Protein AF-A0A6M1LV37-F1 (afdb_monomer)

Solvent-accessible surface area (backbone atoms only — not comparable to full-atom values): 15936 Å² total; per-residue (Å²): 129,89,82,79,62,97,87,70,85,86,78,84,56,100,85,67,80,82,86,62,89,87,55,82,78,80,78,81,73,75,96,61,65,98,80,70,72,80,89,68,72,96,65,82,88,66,81,79,84,81,83,83,78,90,77,82,93,70,93,75,89,77,89,87,79,90,84,87,83,90,76,95,69,84,79,84,58,97,81,42,68,75,65,64,74,70,58,55,76,73,58,58,55,60,56,64,69,61,71,79,77,67,77,84,79,87,68,72,90,77,72,72,67,77,71,91,74,73,85,78,86,64,92,56,50,65,46,81,44,57,46,98,78,38,83,84,40,68,70,56,46,56,50,50,43,50,53,47,46,69,64,36,56,94,49,32,92,50,37,68,36,35,40,37,38,39,38,64,65,53,82,84,58,98,61,80,55,36,22,33,19,38,35,38,38,34,36,68,99,52,75,69,48,71,26,65,26,72,26,73,38,67,68,56,4,43,52,51,9,40,54,49,36,46,53,54,50,51,56,57,54,48,55,53,52,56,63,66,66,62,66,66,94,78,82,82,80,137

Radius of gyration: 33.24 Å; Cα contacts (8 Å, |Δi|>4): 201; chains: 1; bounding box: 64×69×89 Å

Mean predicted aligned error: 21.58 Å

Structure (mmCIF, N/CA/C/O backbone):
data_AF-A0A6M1LV37-F1
#
_entry.id   AF-A0A6M1LV37-F1
#
loop_
_atom_site.group_PDB
_atom_site.id
_atom_site.type_symbol
_atom_site.label_atom_id
_atom_site.label_alt_id
_atom_site.label_comp_id
_atom_site.label_asym_id
_atom_site.label_entity_id
_atom_site.label_seq_id
_atom_site.pdbx_PDB_ins_code
_atom_site.Cartn_x
_atom_site.Cartn_y
_atom_site.Cartn_z
_atom_site.occupancy
_atom_site.B_iso_or_equiv
_atom_site.auth_seq_id
_atom_site.auth_comp_id
_atom_site.auth_asym_id
_atom_site.auth_atom_id
_atom_site.pdbx_PDB_model_num
ATOM 1 N N . MET A 1 1 ? 15.494 -10.183 40.585 1.00 49.28 1 MET A N 1
ATOM 2 C CA . MET A 1 1 ? 15.561 -11.419 39.776 1.00 49.28 1 MET A CA 1
ATOM 3 C C . MET A 1 1 ? 14.400 -12.290 40.231 1.00 49.28 1 MET A C 1
ATOM 5 O O . MET A 1 1 ? 14.314 -12.482 41.435 1.00 49.28 1 MET A O 1
ATOM 9 N N . PRO A 1 2 ? 13.464 -12.715 39.367 1.00 55.75 2 PRO A N 1
ATOM 10 C CA . PRO A 1 2 ? 12.379 -13.591 39.809 1.00 55.75 2 PRO A CA 1
ATOM 11 C C . PRO A 1 2 ? 12.948 -14.951 40.240 1.00 55.75 2 PRO A C 1
ATOM 13 O O . PRO A 1 2 ? 13.780 -15.522 39.533 1.00 55.75 2 PRO A O 1
ATOM 16 N N . GLU A 1 3 ? 12.527 -15.444 41.404 1.00 58.44 3 GLU A N 1
ATOM 17 C CA . GLU A 1 3 ? 12.926 -16.755 41.923 1.00 58.44 3 GLU A CA 1
ATOM 18 C C . GLU A 1 3 ? 12.293 -17.866 41.070 1.00 58.44 3 GLU A C 1
ATOM 20 O O . GLU A 1 3 ? 11.092 -17.849 40.789 1.00 58.44 3 GLU A O 1
ATOM 25 N N . LYS A 1 4 ? 13.111 -18.815 40.595 1.00 61.72 4 LYS A N 1
ATOM 26 C CA . LYS A 1 4 ? 12.638 -19.945 39.782 1.00 61.72 4 LYS A CA 1
ATOM 27 C C . LYS A 1 4 ? 11.872 -20.927 40.674 1.00 61.72 4 LYS A C 1
ATOM 29 O O . LYS A 1 4 ? 12.303 -21.233 41.781 1.00 61.72 4 LYS A O 1
ATOM 34 N N . HIS A 1 5 ? 10.759 -21.450 40.166 1.00 68.00 5 HIS A N 1
ATOM 35 C CA . HIS A 1 5 ? 9.947 -22.436 40.876 1.00 68.00 5 HIS A CA 1
ATOM 36 C C . HIS A 1 5 ? 10.740 -23.749 41.067 1.00 68.00 5 HIS A C 1
ATOM 38 O O . HIS A 1 5 ? 11.397 -24.199 40.122 1.00 68.00 5 HIS A O 1
ATOM 44 N N . PRO A 1 6 ? 10.654 -24.424 42.229 1.00 67.00 6 PRO A N 1
ATOM 45 C CA . PRO A 1 6 ? 11.430 -25.641 42.518 1.00 67.00 6 PRO A CA 1
ATOM 46 C C . PRO A 1 6 ? 11.092 -26.833 41.610 1.00 67.00 6 PRO A C 1
ATOM 48 O O . PRO A 1 6 ? 11.798 -27.833 41.613 1.00 67.00 6 PRO A O 1
ATOM 51 N N . ASN A 1 7 ? 10.027 -26.723 40.815 1.00 60.81 7 ASN A N 1
ATOM 52 C CA . ASN A 1 7 ? 9.544 -27.779 39.926 1.00 60.81 7 ASN A CA 1
ATOM 53 C C . ASN A 1 7 ? 9.873 -27.537 38.440 1.00 60.81 7 ASN A C 1
ATOM 55 O O . ASN A 1 7 ? 9.257 -28.127 37.558 1.00 60.81 7 ASN A O 1
ATOM 59 N N . THR A 1 8 ? 10.802 -26.624 38.145 1.00 58.56 8 THR A N 1
ATOM 60 C CA . THR A 1 8 ? 11.244 -26.342 36.772 1.00 58.56 8 THR A CA 1
ATOM 61 C C . THR A 1 8 ? 12.676 -26.816 36.563 1.00 58.56 8 THR A C 1
ATOM 63 O O . THR A 1 8 ? 13.621 -26.131 36.944 1.00 58.56 8 THR A O 1
ATOM 66 N N . ILE A 1 9 ? 12.831 -27.976 35.920 1.00 58.91 9 ILE A N 1
ATOM 67 C CA . ILE A 1 9 ? 14.121 -28.505 35.458 1.00 58.91 9 ILE A CA 1
ATOM 68 C C . ILE A 1 9 ? 14.185 -28.290 33.943 1.00 58.91 9 ILE A C 1
ATOM 70 O O . ILE A 1 9 ? 13.396 -28.864 33.194 1.00 58.91 9 ILE A O 1
ATOM 74 N N . ARG A 1 10 ? 15.093 -27.422 33.480 1.00 55.66 10 ARG A N 1
ATOM 75 C CA . ARG A 1 10 ? 15.266 -27.102 32.054 1.00 55.66 10 ARG A CA 1
ATOM 76 C C . ARG A 1 10 ? 16.563 -27.714 31.542 1.00 55.66 10 ARG A C 1
ATOM 78 O O . ARG A 1 10 ? 17.631 -27.139 31.715 1.00 55.66 10 ARG A O 1
ATOM 85 N N . TRP A 1 11 ? 16.449 -28.853 30.873 1.00 57.22 11 TRP A N 1
ATOM 86 C CA . TRP A 1 11 ? 17.553 -29.463 30.138 1.00 57.22 11 TRP A CA 1
ATOM 87 C C . TRP A 1 11 ? 17.626 -28.902 28.710 1.00 57.22 11 TRP A C 1
ATOM 89 O O . TRP A 1 11 ? 16.600 -28.767 28.051 1.00 57.22 11 TRP A O 1
ATOM 99 N N . GLY A 1 12 ? 18.836 -28.542 28.267 1.00 59.66 12 GLY A N 1
ATOM 100 C CA . GLY A 1 12 ? 19.235 -28.351 26.863 1.00 59.66 12 GLY A CA 1
ATOM 101 C C . GLY A 1 12 ? 18.239 -27.668 25.913 1.00 59.66 12 GLY A C 1
ATOM 102 O O . GLY A 1 12 ? 17.487 -28.328 25.206 1.00 59.66 12 GLY A O 1
ATOM 103 N N . GLY A 1 13 ? 18.320 -26.341 25.798 1.00 54.50 13 GLY A N 1
ATOM 104 C CA . GLY A 1 13 ? 17.718 -25.565 24.706 1.00 54.50 13 GLY A CA 1
ATOM 105 C C . GLY A 1 13 ? 18.471 -24.242 24.501 1.00 54.50 13 GLY A C 1
ATOM 106 O O . GLY A 1 13 ? 19.263 -23.878 25.374 1.00 54.50 13 GLY A O 1
ATOM 107 N N . PRO A 1 14 ? 18.258 -23.510 23.388 1.00 43.16 14 PRO A N 1
ATOM 108 C CA . PRO A 1 14 ? 19.075 -22.348 23.022 1.00 43.16 14 PRO A CA 1
ATOM 109 C C . PRO A 1 14 ? 19.110 -21.309 24.156 1.00 43.16 14 PRO A C 1
ATOM 111 O O . PRO A 1 14 ? 18.074 -20.748 24.517 1.00 43.16 14 PRO A O 1
ATOM 114 N N . GLY A 1 15 ? 20.291 -21.113 24.756 1.00 56.12 15 GLY A N 1
ATOM 115 C CA . GLY A 1 15 ? 20.530 -20.240 25.917 1.00 56.12 15 GLY A CA 1
ATOM 116 C C . GLY A 1 15 ? 20.839 -20.950 27.247 1.00 56.12 15 GLY A C 1
ATOM 117 O O . GLY A 1 15 ? 21.145 -20.275 28.224 1.00 56.12 15 GLY A O 1
ATOM 118 N N . ALA A 1 16 ? 20.789 -22.284 27.313 1.00 53.56 16 ALA A N 1
ATOM 119 C CA . ALA A 1 16 ? 21.162 -23.057 28.502 1.00 53.56 16 ALA A CA 1
ATOM 120 C C . ALA A 1 16 ? 22.676 -23.334 28.540 1.00 53.56 16 ALA A C 1
ATOM 122 O O . ALA A 1 16 ? 23.125 -24.469 28.388 1.00 53.56 16 ALA A O 1
ATOM 123 N N . SER A 1 17 ? 23.475 -22.287 28.711 1.00 52.56 17 SER A N 1
ATOM 124 C CA . SER A 1 17 ? 24.903 -22.438 28.971 1.00 52.56 17 SER A CA 1
ATOM 125 C C . SER A 1 17 ? 25.091 -22.724 30.465 1.00 52.56 17 SER A C 1
ATOM 127 O O . SER A 1 17 ? 24.839 -21.849 31.283 1.00 52.56 17 SER A O 1
ATOM 129 N N . HIS A 1 18 ? 25.555 -23.928 30.807 1.00 49.53 18 HIS A N 1
ATOM 130 C CA . HIS A 1 18 ? 26.331 -24.230 32.026 1.00 49.53 18 HIS A CA 1
ATOM 131 C C . HIS A 1 18 ? 25.708 -24.761 33.324 1.00 49.53 18 HIS A C 1
ATOM 133 O O . HIS A 1 18 ? 26.479 -24.885 34.269 1.00 49.53 18 HIS A O 1
ATOM 139 N N . GLU A 1 19 ? 24.445 -25.180 33.431 1.00 54.34 19 GLU A N 1
ATOM 140 C CA . GLU A 1 19 ? 23.997 -25.654 34.765 1.00 54.34 19 GLU A CA 1
ATOM 141 C C . GLU A 1 19 ? 24.025 -27.177 34.988 1.00 54.34 19 GLU A C 1
ATOM 143 O O . GLU A 1 19 ? 24.379 -27.587 36.088 1.00 54.34 19 GLU A O 1
ATOM 148 N N . ASP A 1 20 ? 23.802 -28.041 33.985 1.00 57.09 20 ASP A N 1
ATOM 149 C CA . ASP A 1 20 ? 23.652 -29.488 34.277 1.00 57.09 20 ASP A CA 1
ATOM 150 C C . ASP A 1 20 ? 24.180 -30.469 33.206 1.00 57.09 20 ASP A C 1
ATOM 152 O O . ASP A 1 20 ? 23.783 -31.631 33.178 1.00 57.09 20 ASP A O 1
ATOM 156 N N . ALA A 1 21 ? 25.125 -30.062 32.348 1.00 53.34 21 ALA A N 1
ATOM 157 C CA . ALA A 1 21 ? 25.733 -30.964 31.350 1.00 53.34 21 ALA A CA 1
ATOM 158 C C . ALA A 1 21 ? 26.639 -32.067 31.950 1.00 53.34 21 ALA A C 1
ATOM 160 O O . ALA A 1 21 ? 27.016 -33.003 31.251 1.00 53.34 21 ALA A O 1
ATOM 161 N N . THR A 1 22 ? 27.018 -31.951 33.226 1.00 55.34 22 THR A N 1
ATOM 162 C CA . THR A 1 22 ? 27.902 -32.893 33.939 1.00 55.34 22 THR A CA 1
ATOM 163 C C . THR A 1 22 ? 27.160 -33.985 34.707 1.00 55.34 22 THR A C 1
ATOM 165 O O . THR A 1 22 ? 27.805 -34.901 35.215 1.00 55.34 22 THR A O 1
ATOM 168 N N . LYS A 1 23 ? 25.825 -33.924 34.800 1.00 62.53 23 LYS A N 1
ATOM 169 C CA . LYS A 1 23 ? 25.030 -34.997 35.412 1.00 62.53 23 LYS A CA 1
ATOM 170 C C . LYS A 1 23 ? 24.585 -35.993 34.334 1.00 62.53 23 LYS A C 1
ATOM 172 O O . LYS A 1 23 ? 24.164 -35.556 33.262 1.00 62.53 23 LYS A O 1
ATOM 177 N N . PRO A 1 24 ? 24.654 -37.313 34.587 1.00 65.12 24 PRO A N 1
ATOM 178 C CA . PRO A 1 24 ? 24.110 -38.298 33.661 1.00 65.12 24 PRO A CA 1
ATOM 179 C C . PRO A 1 24 ? 22.598 -38.093 33.513 1.00 65.12 24 PRO A C 1
ATOM 181 O O . PRO A 1 24 ? 21.899 -37.817 34.491 1.00 65.12 24 PRO A O 1
ATOM 184 N N . MET A 1 25 ? 22.112 -38.191 32.275 1.00 62.75 25 MET A N 1
ATOM 185 C CA . MET A 1 25 ? 20.696 -38.030 31.951 1.00 62.75 25 MET A CA 1
ATOM 186 C C . MET A 1 25 ? 19.892 -39.112 32.691 1.00 62.75 25 MET A C 1
ATOM 188 O O . MET A 1 25 ? 20.304 -40.273 32.663 1.00 62.75 25 MET A O 1
ATOM 192 N N . PRO A 1 26 ? 18.791 -38.767 33.382 1.00 68.44 26 PRO A N 1
ATOM 193 C CA . PRO A 1 26 ? 17.980 -39.768 34.062 1.00 68.44 26 PRO A CA 1
ATOM 194 C C . PRO A 1 26 ? 17.420 -40.751 33.035 1.00 68.44 26 PRO A C 1
ATOM 196 O O . PRO A 1 26 ? 17.001 -40.341 31.948 1.00 68.44 26 PRO A O 1
ATOM 199 N N . GLU A 1 27 ? 17.428 -42.042 33.367 1.00 71.38 27 GLU A N 1
ATOM 200 C CA . GLU A 1 27 ? 16.879 -43.049 32.466 1.00 71.38 27 GLU A CA 1
ATOM 201 C C . GLU A 1 27 ? 15.383 -42.790 32.245 1.00 71.38 27 GLU A C 1
ATOM 203 O O . GLU A 1 27 ? 14.656 -42.500 33.205 1.00 71.38 27 GLU A O 1
ATOM 208 N N . PRO A 1 28 ? 14.909 -42.843 30.988 1.00 69.12 28 PRO A N 1
ATOM 209 C CA . PRO A 1 28 ? 13.494 -42.688 30.711 1.00 69.12 28 PRO A CA 1
ATOM 210 C C . PRO A 1 28 ? 12.729 -43.805 31.425 1.00 69.12 28 PRO A C 1
ATOM 212 O O . PRO A 1 28 ? 13.078 -44.979 31.315 1.00 69.12 28 PRO A O 1
ATOM 215 N N . GLY A 1 29 ? 11.678 -43.429 32.156 1.00 68.25 29 GLY A N 1
ATOM 216 C CA . GLY A 1 29 ? 10.777 -44.401 32.767 1.00 68.25 29 GLY A CA 1
ATOM 217 C C . GLY A 1 29 ? 10.133 -45.319 31.714 1.00 68.25 29 GLY A C 1
ATOM 218 O O . GLY A 1 29 ? 10.101 -44.974 30.527 1.00 68.25 29 GLY A O 1
ATOM 219 N N . PRO A 1 30 ? 9.607 -46.484 32.124 1.00 68.56 30 PRO A N 1
ATOM 220 C CA . PRO A 1 30 ? 8.970 -47.421 31.206 1.00 68.56 30 PRO A CA 1
ATOM 221 C C . PRO A 1 30 ? 7.807 -46.744 30.467 1.00 68.56 30 PRO A C 1
ATOM 223 O O . PRO A 1 30 ? 6.996 -46.041 31.069 1.00 68.56 30 PRO A O 1
ATOM 226 N N . ALA A 1 31 ? 7.724 -46.960 29.149 1.00 66.44 31 ALA A N 1
ATOM 227 C CA . ALA A 1 31 ? 6.729 -46.317 28.283 1.00 66.44 31 ALA A CA 1
ATOM 228 C C . ALA A 1 31 ? 5.273 -46.655 28.665 1.00 66.44 31 ALA A C 1
ATOM 230 O O . ALA A 1 31 ? 4.358 -45.904 28.331 1.00 66.44 31 ALA A O 1
ATOM 231 N N . HIS A 1 32 ? 5.064 -47.759 29.389 1.00 60.53 32 HIS A N 1
ATOM 232 C CA . HIS A 1 32 ? 3.776 -48.205 29.907 1.00 60.53 32 HIS A CA 1
ATOM 233 C C . HIS A 1 32 ? 3.975 -48.875 31.278 1.00 60.53 32 HIS A C 1
ATOM 235 O O . HIS A 1 32 ? 4.990 -49.548 31.462 1.00 60.53 32 HIS A O 1
ATOM 241 N N . PRO A 1 33 ? 3.044 -48.718 32.239 1.00 67.69 33 PRO A N 1
ATOM 242 C CA . PRO A 1 33 ? 3.065 -49.521 33.454 1.00 67.69 33 PRO A CA 1
ATOM 243 C C . PRO A 1 33 ? 2.808 -50.992 33.103 1.00 67.69 33 PRO A C 1
ATOM 245 O O . PRO A 1 33 ? 2.143 -51.299 32.115 1.00 67.69 33 PRO A O 1
ATOM 248 N N . GLU A 1 34 ? 3.350 -51.886 33.920 1.00 62.75 34 GLU A N 1
ATOM 249 C CA . GLU A 1 34 ? 3.520 -53.327 33.649 1.00 62.75 34 GLU A CA 1
ATOM 250 C C . GLU A 1 34 ? 2.178 -54.057 33.423 1.00 62.75 34 GLU A C 1
ATOM 252 O O . GLU A 1 34 ? 2.132 -55.075 32.736 1.00 62.75 34 GLU A O 1
ATOM 257 N N . ASP A 1 35 ? 1.077 -53.445 33.875 1.00 63.38 35 ASP A N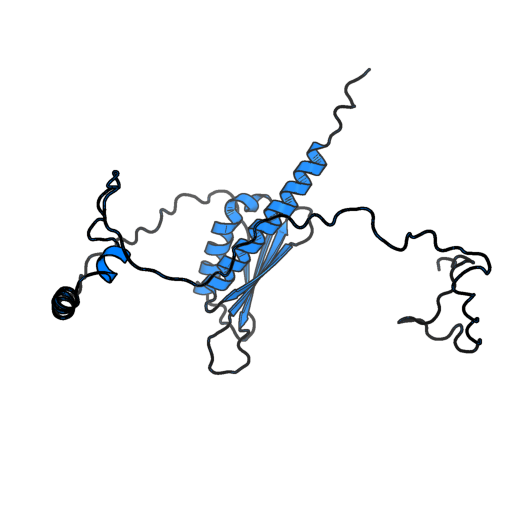 1
ATOM 258 C CA . ASP A 1 35 ? -0.295 -53.951 33.773 1.00 63.38 35 ASP A CA 1
ATOM 259 C C . ASP A 1 35 ? -1.216 -53.107 32.860 1.00 63.38 35 ASP A C 1
ATOM 261 O O . ASP A 1 35 ? -2.444 -53.240 32.898 1.00 63.38 35 ASP A O 1
ATOM 265 N N . ALA A 1 36 ? -0.671 -52.202 32.036 1.00 60.47 36 ALA A N 1
ATOM 266 C CA . ALA A 1 36 ? -1.486 -51.414 31.109 1.00 60.47 36 ALA A CA 1
ATOM 267 C C . ALA A 1 36 ? -1.992 -52.261 29.932 1.00 60.47 36 ALA A C 1
ATOM 269 O O . ALA A 1 36 ? -1.290 -52.499 28.949 1.00 60.47 36 ALA A O 1
ATOM 270 N N . VAL A 1 37 ? -3.267 -52.635 29.983 1.00 62.53 37 VAL A N 1
ATOM 271 C CA . VAL A 1 37 ? -4.009 -53.116 28.813 1.00 62.53 37 VAL A CA 1
ATOM 272 C C . VAL A 1 37 ? -4.363 -51.950 27.883 1.00 62.53 37 VAL A C 1
ATOM 274 O O . VAL A 1 37 ? -4.871 -50.918 28.322 1.00 62.53 37 VAL A O 1
ATOM 277 N N . SER A 1 38 ? -4.107 -52.118 26.580 1.00 64.12 38 SER A N 1
ATOM 278 C CA . SER A 1 38 ? -4.499 -51.155 25.542 1.00 64.12 38 SER A CA 1
ATOM 279 C C . SER A 1 38 ? -6.009 -50.917 25.590 1.00 64.12 38 SER A C 1
ATOM 281 O O . SER A 1 38 ? -6.795 -51.820 25.309 1.00 64.12 38 SER A O 1
ATOM 283 N N . THR A 1 39 ? -6.427 -49.695 25.915 1.00 64.25 39 THR A N 1
ATOM 284 C CA . THR A 1 39 ? -7.843 -49.291 25.929 1.00 64.25 39 THR A CA 1
ATOM 285 C C . THR A 1 39 ? -8.400 -48.999 24.533 1.00 64.25 39 THR A C 1
ATOM 287 O O . THR A 1 39 ? -9.599 -48.758 24.390 1.00 64.25 39 THR A O 1
ATOM 290 N N . ASN A 1 40 ? -7.563 -49.054 23.490 1.00 61.59 40 ASN A N 1
ATOM 291 C CA . ASN A 1 40 ? -8.001 -48.865 22.112 1.00 61.59 40 ASN A CA 1
ATOM 292 C C . ASN A 1 40 ? -8.408 -50.209 21.480 1.00 61.59 40 ASN A C 1
ATOM 294 O O . ASN A 1 40 ? -7.581 -51.125 21.434 1.00 61.59 40 ASN A O 1
ATOM 298 N N . PRO A 1 41 ? -9.640 -50.341 20.948 1.00 65.00 41 PRO A N 1
ATOM 299 C CA . PRO A 1 41 ? -10.028 -51.515 20.173 1.00 65.00 41 PRO A CA 1
ATOM 300 C C . PRO A 1 41 ? -9.217 -51.595 18.871 1.00 65.00 41 PRO A C 1
ATOM 302 O O . PRO A 1 41 ? -8.893 -50.575 18.264 1.00 65.00 41 PRO A O 1
ATOM 305 N N . SER A 1 42 ? -8.921 -52.813 18.413 1.00 60.62 42 SER A N 1
ATOM 306 C CA . SER A 1 42 ? -8.107 -53.079 17.214 1.00 60.62 42 SER A CA 1
ATOM 307 C C . SER A 1 42 ? -8.780 -52.702 15.887 1.00 60.62 42 SER A C 1
ATOM 309 O O . SER A 1 42 ? -8.117 -52.696 14.852 1.00 60.62 42 SER A O 1
ATOM 311 N N . VAL A 1 43 ? -10.077 -52.373 15.893 1.00 61.69 43 VAL A N 1
ATOM 312 C CA . VAL A 1 43 ? -10.833 -51.977 14.696 1.00 61.69 43 VAL A CA 1
ATOM 313 C C . VAL A 1 43 ? -11.814 -50.855 15.045 1.00 61.69 43 VAL A C 1
ATOM 315 O O . VAL A 1 43 ? -12.535 -50.935 16.042 1.00 61.69 43 VAL A O 1
ATOM 318 N N . SER A 1 44 ? -11.857 -49.797 14.229 1.00 60.62 44 SER A N 1
ATOM 319 C CA . SER A 1 44 ? -12.786 -48.681 14.415 1.00 60.62 44 SER A CA 1
ATOM 320 C C . SER A 1 44 ? -14.222 -49.086 14.045 1.00 60.62 44 SER A C 1
ATOM 322 O O . SER A 1 44 ? -14.502 -49.546 12.945 1.00 60.62 44 SER A O 1
ATOM 324 N N . GLN A 1 45 ? -15.169 -48.872 14.963 1.00 57.19 45 GLN A N 1
ATOM 325 C CA . GLN A 1 45 ? -16.616 -49.077 14.740 1.00 57.19 45 GLN A CA 1
ATOM 326 C C . GLN A 1 45 ? -17.296 -47.868 14.066 1.00 57.19 45 GLN A C 1
ATOM 328 O O . GLN A 1 45 ? -18.507 -47.852 13.860 1.00 57.19 45 GLN A O 1
ATOM 333 N N . ARG A 1 46 ? -16.531 -46.821 13.735 1.00 52.06 46 ARG A N 1
ATOM 334 C CA . ARG A 1 46 ? -17.038 -45.654 13.010 1.00 52.06 46 ARG A CA 1
ATOM 335 C C . ARG A 1 46 ? -16.730 -45.824 11.529 1.00 52.06 46 ARG A C 1
ATOM 337 O O . ARG A 1 46 ? -15.576 -45.720 11.126 1.00 52.06 46 ARG A O 1
ATOM 344 N N . SER A 1 47 ? -17.780 -46.071 10.748 1.00 55.91 47 SER A N 1
ATOM 345 C CA . SER A 1 47 ? -17.774 -45.986 9.287 1.00 55.91 47 SER A CA 1
ATOM 346 C C . SER A 1 47 ? -17.129 -44.667 8.859 1.00 55.91 47 SER A C 1
ATOM 348 O O . SER A 1 47 ? -17.682 -43.596 9.112 1.00 55.91 47 SER A O 1
ATOM 350 N N . GLY A 1 48 ? -15.951 -44.738 8.236 1.00 56.03 48 GLY A N 1
ATOM 351 C CA . GLY A 1 48 ? -15.342 -43.596 7.566 1.00 56.03 48 GLY A CA 1
ATOM 352 C C . GLY A 1 48 ? -16.239 -43.198 6.403 1.00 56.03 48 GLY A C 1
ATOM 353 O O . GLY A 1 48 ? -16.221 -43.850 5.364 1.00 56.03 48 GLY A O 1
ATOM 354 N N . GLY A 1 49 ? -17.077 -42.182 6.608 1.00 42.59 49 GLY A N 1
ATOM 355 C CA . GLY A 1 49 ? -17.961 -41.632 5.588 1.00 42.59 49 GLY A CA 1
ATOM 356 C C . GLY A 1 49 ? -17.153 -41.023 4.447 1.00 42.59 49 GLY A C 1
ATOM 357 O O . GLY A 1 49 ? -16.860 -39.833 4.460 1.00 42.59 49 GLY A O 1
ATOM 358 N N . GLY A 1 50 ? -16.784 -41.854 3.474 1.00 52.69 50 GLY A N 1
ATOM 359 C CA . GLY A 1 50 ? -16.429 -41.439 2.127 1.00 52.69 50 GLY A CA 1
ATOM 360 C C . GLY A 1 50 ? -17.720 -41.198 1.361 1.00 52.69 50 GLY A C 1
ATOM 361 O O . GLY A 1 50 ? -18.460 -42.133 1.070 1.00 52.69 50 GLY A O 1
ATOM 362 N N . GLY A 1 51 ? -18.020 -39.936 1.088 1.00 48.62 51 GLY A N 1
ATOM 363 C CA . GLY A 1 51 ? -19.254 -39.564 0.427 1.00 48.62 51 GLY A CA 1
ATOM 364 C C . GLY A 1 51 ? -19.126 -38.224 -0.256 1.00 48.62 51 GLY A C 1
ATOM 365 O O . GLY A 1 51 ? -19.572 -37.233 0.295 1.00 48.62 51 GLY A O 1
ATOM 366 N N . GLU A 1 52 ? -18.587 -38.226 -1.473 1.00 43.44 52 GLU A N 1
ATOM 367 C CA . GLU A 1 52 ? -19.284 -37.594 -2.590 1.00 43.44 52 GLU A CA 1
ATOM 368 C C . GLU A 1 52 ? -18.675 -37.992 -3.939 1.00 43.44 52 GLU A C 1
ATOM 370 O O . GLU A 1 52 ? -17.649 -37.484 -4.371 1.00 43.44 52 GLU A O 1
ATOM 375 N N . ARG A 1 53 ? -19.418 -38.875 -4.615 1.00 46.97 53 ARG A N 1
ATOM 376 C CA . ARG A 1 53 ? -19.474 -39.044 -6.071 1.00 46.97 53 ARG A CA 1
ATOM 377 C C . ARG A 1 53 ? -18.210 -39.576 -6.744 1.00 46.97 53 ARG A C 1
ATOM 379 O O . ARG A 1 53 ? -17.406 -38.848 -7.317 1.00 46.97 53 ARG A O 1
ATOM 386 N N . ASP A 1 54 ? -18.194 -40.901 -6.823 1.00 51.31 54 ASP A N 1
ATOM 387 C CA . ASP A 1 54 ? -17.755 -41.635 -8.004 1.00 51.31 54 ASP A CA 1
ATOM 388 C C . ASP A 1 54 ? -18.191 -40.945 -9.311 1.00 51.31 54 ASP A C 1
ATOM 390 O O . ASP A 1 54 ? -19.385 -40.782 -9.578 1.00 51.31 54 ASP A O 1
ATOM 394 N N . ALA A 1 55 ? -17.223 -40.631 -10.172 1.00 41.78 55 ALA A N 1
ATOM 395 C CA . ALA A 1 55 ? -17.429 -40.533 -11.611 1.00 41.78 55 ALA A CA 1
ATOM 396 C C . ALA A 1 55 ? -16.587 -41.632 -12.263 1.00 41.78 55 ALA A C 1
ATOM 398 O O . ALA A 1 55 ? -15.361 -41.582 -12.314 1.00 41.78 55 ALA A O 1
ATOM 399 N N . LYS A 1 56 ? -17.282 -42.676 -12.699 1.00 43.03 56 LYS A N 1
ATOM 400 C CA . LYS A 1 56 ? -16.735 -43.863 -13.345 1.00 43.03 56 LYS A CA 1
ATOM 401 C C . LYS A 1 56 ? -15.910 -43.469 -14.577 1.00 4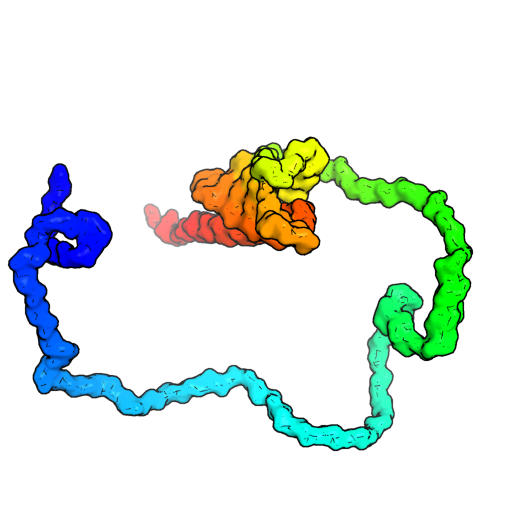3.03 56 LYS A C 1
ATOM 403 O O . LYS A 1 56 ? -16.464 -42.953 -15.544 1.00 43.03 56 LYS A O 1
ATOM 408 N N . HIS A 1 57 ? -14.625 -43.820 -14.598 1.00 39.00 57 HIS A N 1
ATOM 409 C CA . HIS A 1 57 ? -13.930 -44.079 -15.858 1.00 39.00 57 HIS A CA 1
ATOM 410 C C . HIS A 1 57 ? -14.460 -45.401 -16.432 1.00 39.00 57 HIS A C 1
ATOM 412 O O . HIS A 1 57 ? -13.910 -46.469 -16.184 1.00 39.00 57 HIS A O 1
ATOM 418 N N . SER A 1 58 ? -15.548 -45.331 -17.196 1.00 47.50 58 SER A N 1
ATOM 419 C CA . SER A 1 58 ? -15.864 -46.329 -18.217 1.00 47.50 58 SER A CA 1
ATOM 420 C C . SER A 1 58 ? -15.691 -45.667 -19.575 1.00 47.50 58 SER A C 1
ATOM 422 O O . SER A 1 58 ? -16.484 -44.821 -19.980 1.00 47.50 58 SER A O 1
ATOM 424 N N . HIS A 1 59 ? -14.611 -46.043 -20.248 1.00 46.34 59 HIS A N 1
ATOM 425 C CA . HIS A 1 59 ? -14.418 -45.821 -21.669 1.00 46.34 59 HIS A CA 1
ATOM 426 C C . HIS A 1 59 ? -15.499 -46.593 -22.432 1.00 46.34 59 HIS A C 1
ATOM 428 O O . HIS A 1 59 ? -15.534 -47.811 -22.306 1.00 46.34 59 HIS A O 1
ATOM 434 N N . VAL A 1 60 ? -16.361 -45.897 -23.178 1.00 42.62 60 VAL A N 1
ATOM 435 C CA . VAL A 1 60 ? -16.870 -46.315 -24.497 1.00 42.62 60 VAL A CA 1
ATOM 436 C C . VAL A 1 60 ? -17.648 -45.166 -25.143 1.00 42.62 60 VAL A C 1
ATOM 438 O O . VAL A 1 60 ? -18.662 -44.708 -24.625 1.00 42.62 60 VAL A O 1
ATOM 441 N N . ASP A 1 61 ? -17.157 -44.744 -26.304 1.00 50.56 61 ASP A N 1
ATOM 442 C CA . ASP A 1 61 ? -17.938 -44.098 -27.359 1.00 50.56 61 ASP A CA 1
ATOM 443 C C . ASP A 1 61 ? -18.917 -45.144 -27.932 1.00 50.56 61 ASP A C 1
ATOM 445 O O . ASP A 1 61 ? -18.529 -46.304 -28.125 1.00 50.56 61 ASP A O 1
ATOM 449 N N . PRO A 1 62 ? -20.176 -44.777 -28.210 1.00 48.09 62 PRO A N 1
ATOM 450 C CA . PRO A 1 62 ? -20.558 -44.861 -29.610 1.00 48.09 62 PRO A CA 1
ATOM 451 C C . PRO A 1 62 ? -21.416 -43.679 -30.060 1.00 48.09 62 PRO A C 1
ATOM 453 O O . PRO A 1 62 ? -22.450 -43.344 -29.479 1.00 48.09 62 PRO A O 1
ATOM 456 N N . MET A 1 63 ? -21.011 -43.131 -31.200 1.00 43.09 63 MET A N 1
ATOM 457 C CA . MET A 1 63 ? -21.844 -42.389 -32.133 1.00 43.09 63 MET A CA 1
ATOM 458 C C . MET A 1 63 ? -23.324 -42.815 -32.148 1.00 43.09 63 MET A C 1
ATOM 460 O O . MET A 1 63 ? -23.648 -44.003 -32.189 1.00 43.09 63 MET A O 1
ATOM 464 N N . ARG A 1 64 ? -24.162 -41.792 -32.391 1.00 38.19 64 ARG A N 1
ATOM 465 C CA . ARG A 1 64 ? -25.402 -41.799 -33.197 1.00 38.19 64 ARG A CA 1
ATOM 466 C C . ARG A 1 64 ? -26.718 -41.707 -32.419 1.00 38.19 64 ARG A C 1
ATOM 468 O O . ARG A 1 64 ? -27.284 -42.704 -32.001 1.00 38.19 64 ARG A O 1
ATOM 475 N N . SER A 1 65 ? -27.279 -40.498 -32.409 1.00 40.25 65 SER A N 1
ATOM 476 C CA . SER A 1 65 ? -28.639 -40.178 -32.896 1.00 40.25 65 SER A CA 1
ATOM 477 C C . SER A 1 65 ? -28.943 -38.730 -32.504 1.00 40.25 65 SER A C 1
ATOM 479 O O . SER A 1 65 ? -29.142 -38.419 -31.340 1.00 40.25 65 SER A O 1
ATOM 481 N N . SER A 1 66 ? -28.791 -37.772 -33.415 1.00 46.47 66 SER A N 1
ATOM 482 C CA . SER A 1 66 ? -29.918 -37.129 -34.104 1.00 46.47 66 SER A CA 1
ATOM 483 C C . SER A 1 66 ? -31.175 -36.902 -33.252 1.00 46.47 66 SER A C 1
ATOM 485 O O . SER A 1 66 ? -31.860 -37.860 -32.898 1.00 46.47 66 SER A O 1
ATOM 487 N N . LYS A 1 67 ? -31.532 -35.611 -33.158 1.00 37.31 67 LYS A N 1
ATOM 488 C CA . LYS A 1 67 ? -32.887 -35.027 -33.192 1.00 37.31 67 LYS A CA 1
ATOM 489 C C . LYS A 1 67 ? -33.338 -34.314 -31.903 1.00 37.31 67 LYS A C 1
ATOM 491 O O . LYS A 1 67 ? -33.685 -34.927 -30.907 1.00 37.31 67 LYS A O 1
ATOM 496 N N . SER A 1 68 ? -33.373 -32.985 -32.052 1.00 45.62 68 SER A N 1
ATOM 497 C CA . SER A 1 68 ? -34.342 -32.025 -31.505 1.00 45.62 68 SER A CA 1
ATOM 498 C C . SER A 1 68 ? -34.512 -31.926 -29.991 1.00 45.62 68 SER A C 1
ATOM 500 O O . SER A 1 68 ? -35.268 -32.688 -29.409 1.00 45.62 68 SER A O 1
ATOM 502 N N . HIS A 1 69 ? -33.989 -30.840 -29.425 1.00 40.25 69 HIS A N 1
ATOM 503 C CA . HIS A 1 69 ? -34.789 -29.951 -28.583 1.00 40.25 69 HIS A CA 1
ATOM 504 C C . HIS A 1 69 ? -34.312 -28.514 -28.818 1.00 40.25 69 HIS A C 1
ATOM 506 O O . HIS A 1 69 ? -33.267 -28.093 -28.334 1.00 40.25 69 HIS A O 1
ATOM 512 N N . ALA A 1 70 ? -35.065 -27.798 -29.652 1.00 51.59 70 ALA A N 1
ATOM 513 C CA . ALA A 1 70 ? -35.044 -26.349 -29.695 1.00 51.59 70 ALA A CA 1
ATOM 514 C C . ALA A 1 70 ? -35.857 -25.853 -28.495 1.00 51.59 70 ALA A C 1
ATOM 516 O O . ALA A 1 70 ? -37.030 -26.206 -28.382 1.00 51.59 70 ALA A O 1
ATOM 517 N N . THR A 1 71 ? -35.233 -25.069 -27.619 1.00 46.91 71 THR A N 1
ATOM 518 C CA . T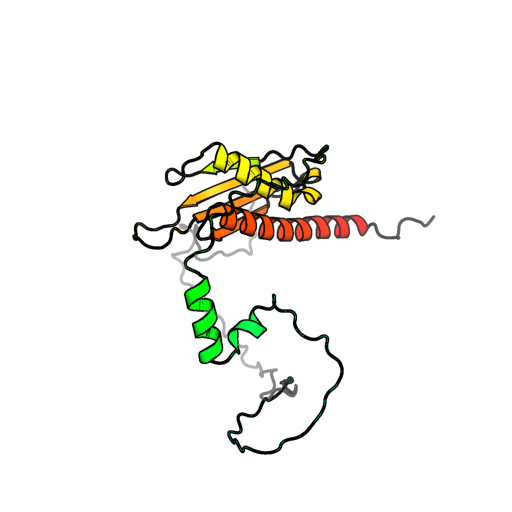HR A 1 71 ? -35.923 -24.226 -26.635 1.00 46.91 71 THR A CA 1
ATOM 519 C C . THR A 1 71 ? -35.139 -22.922 -26.476 1.00 46.91 71 THR A C 1
ATOM 521 O O . THR A 1 71 ? -34.036 -22.921 -25.933 1.00 46.91 71 THR A O 1
ATOM 524 N N . ASP A 1 72 ? -35.709 -21.863 -27.048 1.00 51.81 72 ASP A N 1
ATOM 525 C CA . ASP A 1 72 ? -35.605 -20.431 -26.730 1.00 51.81 72 ASP A CA 1
ATOM 526 C C . ASP A 1 72 ? -34.373 -19.928 -25.955 1.00 51.81 72 ASP A C 1
ATOM 528 O O . ASP A 1 72 ? -34.430 -19.648 -24.758 1.00 51.81 72 ASP A O 1
ATOM 532 N N . GLY A 1 73 ? -33.271 -19.708 -26.676 1.00 51.62 73 GLY A N 1
ATOM 533 C CA . GLY A 1 73 ? -32.184 -18.821 -26.257 1.00 51.62 73 GLY A CA 1
ATOM 534 C C . GLY A 1 73 ? -32.009 -17.703 -27.284 1.00 51.62 73 GLY A C 1
ATOM 535 O O . GLY A 1 73 ? -32.119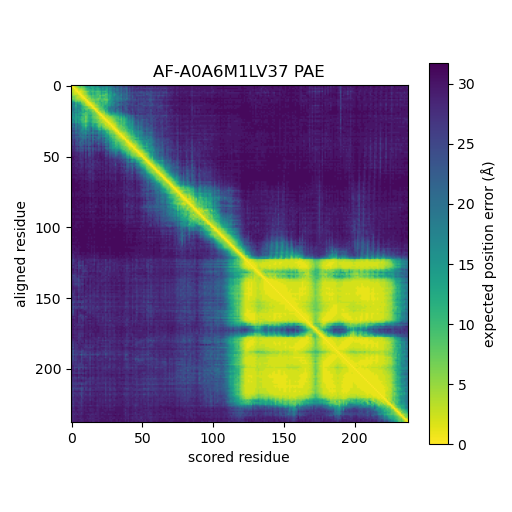 -17.957 -28.484 1.00 51.62 73 GLY A O 1
ATOM 536 N N . ALA A 1 74 ? -31.766 -16.470 -26.830 1.00 54.78 74 ALA A N 1
ATOM 537 C CA . ALA A 1 74 ? -31.520 -15.331 -27.713 1.00 54.78 74 ALA A CA 1
ATOM 538 C C . ALA A 1 74 ? -30.403 -15.650 -28.725 1.00 54.78 74 ALA A C 1
ATOM 540 O O . ALA A 1 74 ? -29.366 -16.208 -28.359 1.00 54.78 74 ALA A O 1
ATOM 541 N N . SER A 1 75 ? -30.625 -15.317 -29.999 1.00 53.12 75 SER A N 1
ATOM 542 C CA . SER A 1 75 ? -29.637 -15.509 -31.061 1.00 53.12 75 SER A CA 1
ATOM 543 C C . SER A 1 75 ? -28.350 -14.733 -30.738 1.00 53.12 75 SER A C 1
ATOM 545 O O . SER A 1 75 ? -28.442 -13.553 -30.396 1.00 53.12 75 SER A O 1
ATOM 547 N N . PRO A 1 76 ? -27.158 -15.350 -30.829 1.00 57.22 76 PRO A N 1
ATOM 548 C CA . PRO A 1 76 ? -25.899 -14.649 -30.589 1.00 57.22 76 PRO A CA 1
ATOM 549 C C . PRO A 1 76 ? -25.697 -13.540 -31.634 1.00 57.22 76 PRO A C 1
ATOM 551 O O . PRO A 1 76 ? -25.892 -13.762 -32.829 1.00 57.22 76 PRO A O 1
ATOM 554 N N . SER A 1 77 ? -25.332 -12.341 -31.175 1.00 61.06 77 SER A N 1
ATOM 555 C CA . SER A 1 77 ? -25.057 -11.174 -32.019 1.00 61.06 77 SER A CA 1
ATOM 556 C C . SER A 1 77 ? -23.663 -11.242 -32.651 1.00 61.06 77 SER A C 1
ATOM 558 O O . SER A 1 77 ? -22.764 -11.910 -32.142 1.00 61.06 77 SER A O 1
ATOM 560 N N . GLU A 1 78 ? -23.453 -10.498 -33.743 1.00 54.59 78 GLU A N 1
ATOM 561 C CA . GLU A 1 78 ? -22.208 -10.473 -34.541 1.00 54.59 78 GLU A CA 1
ATOM 562 C C . GLU A 1 78 ? -20.934 -10.092 -33.762 1.00 54.59 78 GLU A C 1
ATOM 564 O O . GLU A 1 78 ? -19.813 -10.277 -34.248 1.00 54.59 78 GLU A O 1
ATOM 569 N N . THR A 1 79 ? -21.093 -9.571 -32.549 1.00 58.09 79 THR A N 1
ATOM 570 C CA . THR A 1 79 ? -20.027 -9.168 -31.629 1.00 58.09 79 THR A CA 1
ATOM 571 C C . THR A 1 79 ? -19.519 -10.298 -30.730 1.00 58.09 79 THR A C 1
ATOM 573 O O . THR A 1 79 ? -18.479 -10.131 -30.092 1.00 58.09 79 THR A O 1
ATOM 576 N N . ASP A 1 80 ? -20.187 -11.456 -30.690 1.00 60.12 80 ASP A N 1
ATOM 577 C CA . ASP A 1 80 ? -19.791 -12.560 -29.817 1.00 60.12 80 ASP A CA 1
ATOM 578 C C . ASP A 1 80 ? -18.566 -13.323 -30.360 1.00 60.12 80 ASP A C 1
ATOM 580 O O . ASP A 1 80 ? -18.560 -13.881 -31.465 1.00 60.12 80 ASP A O 1
ATOM 584 N N . ARG A 1 81 ? -17.492 -13.343 -29.563 1.00 56.06 81 ARG A N 1
ATOM 585 C CA . ARG A 1 81 ? -16.191 -13.920 -29.933 1.00 56.06 81 ARG A CA 1
ATOM 586 C C . ARG A 1 81 ? -16.266 -15.426 -30.196 1.00 56.06 81 ARG A C 1
ATOM 588 O O . ARG A 1 81 ? -15.614 -15.909 -31.121 1.00 56.06 81 ARG A O 1
ATOM 595 N N . ALA A 1 82 ? -17.089 -16.154 -29.439 1.00 56.72 82 ALA A N 1
ATOM 596 C CA . ALA A 1 82 ? -17.239 -17.597 -29.603 1.00 56.72 82 ALA A CA 1
ATOM 597 C C . ALA A 1 82 ? -17.993 -17.950 -30.901 1.00 56.72 82 ALA A C 1
ATOM 599 O O . ALA A 1 82 ? -17.766 -19.012 -31.483 1.00 56.72 82 ALA A O 1
ATOM 600 N N . PHE A 1 83 ? -18.835 -17.038 -31.406 1.00 54.94 83 PHE A N 1
ATOM 601 C CA . PHE A 1 83 ? -19.534 -17.200 -32.684 1.00 54.94 83 PHE A CA 1
ATOM 602 C C . PHE A 1 83 ? -18.602 -17.034 -33.899 1.00 54.94 83 PHE A C 1
ATOM 604 O O . PHE A 1 83 ? -18.721 -17.767 -34.885 1.00 54.94 83 PHE A O 1
ATOM 611 N N . ARG A 1 84 ? -17.623 -16.121 -33.831 1.00 58.34 84 ARG A N 1
ATOM 612 C CA . ARG A 1 84 ? -16.638 -15.893 -34.912 1.00 58.34 84 ARG A CA 1
ATOM 613 C C . ARG A 1 84 ? -15.648 -17.046 -35.065 1.00 58.34 84 ARG A C 1
ATOM 615 O O . ARG A 1 84 ? -15.264 -17.405 -36.179 1.00 58.34 84 ARG A O 1
ATOM 622 N N . GLU A 1 85 ? -15.265 -17.667 -33.955 1.00 59.88 85 GLU A N 1
ATOM 623 C CA . GLU A 1 85 ? -14.262 -18.733 -33.941 1.00 59.88 85 GLU A CA 1
ATOM 624 C C . GLU A 1 85 ? -14.773 -20.066 -34.517 1.00 59.88 85 GLU A C 1
ATOM 626 O O . GLU A 1 85 ? -13.952 -20.908 -34.866 1.00 59.88 85 GLU A O 1
ATOM 631 N N . ASN A 1 86 ? -16.082 -20.237 -34.745 1.00 56.06 86 ASN A N 1
ATOM 632 C CA . ASN A 1 86 ? -16.673 -21.467 -35.297 1.00 56.06 86 ASN A CA 1
ATOM 633 C C . ASN A 1 86 ? -17.120 -21.385 -36.774 1.00 56.06 86 ASN A C 1
ATOM 635 O O . ASN A 1 86 ? -17.715 -22.335 -37.287 1.00 56.06 86 ASN A O 1
ATOM 639 N N . ARG A 1 87 ? -16.821 -20.290 -37.490 1.00 59.53 87 ARG A N 1
ATOM 640 C CA . ARG A 1 87 ? -17.185 -20.133 -38.913 1.00 59.53 87 ARG A CA 1
ATOM 641 C C . ARG A 1 87 ? -16.277 -20.953 -39.852 1.00 59.53 87 ARG A C 1
ATOM 643 O O . ARG A 1 87 ? -15.149 -21.318 -39.502 1.00 59.53 87 ARG A O 1
ATOM 650 N N . SER A 1 88 ? -16.776 -21.278 -41.051 1.00 59.16 88 SER A N 1
ATOM 651 C CA . SER A 1 88 ? -16.075 -22.142 -42.012 1.00 59.16 88 SER A CA 1
ATOM 652 C C . SER A 1 88 ? -14.752 -21.515 -42.484 1.00 59.16 88 SER A C 1
ATOM 654 O O . SER A 1 88 ? -14.586 -20.296 -42.486 1.00 59.16 88 SER A O 1
ATOM 656 N N . ARG A 1 89 ? -13.783 -22.338 -42.922 1.00 56.72 89 ARG A N 1
ATOM 657 C CA . ARG A 1 89 ? -12.485 -21.836 -43.428 1.00 56.72 89 ARG A CA 1
ATOM 658 C C . ARG A 1 89 ? -12.621 -20.880 -44.622 1.00 56.72 89 ARG A C 1
ATOM 660 O O . ARG A 1 89 ? -11.735 -20.055 -44.796 1.00 56.72 89 ARG A O 1
ATOM 667 N N . ARG A 1 90 ? -13.695 -20.982 -45.418 1.00 54.88 90 ARG A N 1
ATOM 668 C CA . ARG A 1 90 ? -13.960 -20.038 -46.517 1.00 54.88 90 ARG A CA 1
ATOM 669 C C . ARG A 1 90 ? -14.347 -18.655 -46.000 1.00 54.88 90 ARG A C 1
ATOM 671 O O . ARG A 1 90 ? -13.921 -17.673 -46.589 1.00 54.88 90 ARG A O 1
ATOM 678 N N . ASP A 1 91 ? -15.058 -18.585 -44.879 1.00 55.44 91 ASP A N 1
ATOM 679 C CA . ASP A 1 91 ? -15.526 -17.313 -44.324 1.00 55.44 91 ASP A CA 1
ATOM 680 C C . ASP A 1 91 ? -14.415 -16.588 -43.546 1.00 55.44 91 ASP A C 1
ATOM 682 O O . ASP A 1 91 ? -14.308 -15.374 -43.638 1.00 55.44 91 ASP A O 1
ATOM 686 N N . ARG A 1 92 ? -13.506 -17.316 -42.867 1.00 54.56 92 ARG A N 1
ATOM 687 C CA . ARG A 1 92 ? -12.312 -16.698 -42.238 1.00 54.56 92 ARG A CA 1
ATOM 688 C C . ARG A 1 92 ? -11.329 -16.098 -43.244 1.00 54.56 92 ARG A C 1
ATOM 690 O O . ARG A 1 92 ? -10.580 -15.197 -42.886 1.00 54.56 92 ARG A O 1
ATOM 697 N N . ALA A 1 93 ? -11.287 -16.628 -44.465 1.00 55.06 93 ALA A N 1
ATOM 698 C CA . ALA A 1 93 ? -10.396 -16.120 -45.503 1.00 55.06 93 ALA A CA 1
ATOM 699 C C . ALA A 1 93 ? -10.893 -14.788 -46.090 1.00 55.06 93 ALA A C 1
ATOM 701 O O . ALA A 1 93 ? -10.073 -13.992 -46.527 1.00 55.06 93 ALA A O 1
ATOM 702 N N . ALA A 1 94 ? -12.205 -14.525 -46.051 1.00 52.94 94 ALA A N 1
ATOM 703 C CA . ALA A 1 94 ? -12.781 -13.271 -46.534 1.00 52.94 94 ALA A CA 1
ATOM 704 C C . ALA A 1 94 ? -12.534 -12.090 -45.571 1.00 52.94 94 ALA A C 1
ATOM 706 O O . ALA A 1 94 ? -12.298 -10.980 -46.032 1.00 52.94 94 ALA A O 1
ATOM 707 N N . ASP A 1 95 ? -12.504 -12.324 -44.253 1.00 48.44 95 ASP A N 1
ATOM 708 C CA . ASP A 1 95 ? -12.165 -11.287 -43.258 1.00 48.44 95 ASP A CA 1
ATOM 709 C C . ASP A 1 95 ? -10.654 -10.981 -43.191 1.00 48.44 95 ASP A C 1
ATOM 711 O O . ASP A 1 95 ? -10.254 -9.871 -42.846 1.00 48.44 95 ASP A O 1
ATOM 715 N N . ALA A 1 96 ? -9.790 -11.941 -43.544 1.00 51.25 96 ALA A N 1
ATOM 716 C CA . ALA A 1 96 ? -8.337 -11.748 -43.500 1.00 51.25 96 ALA A CA 1
ATOM 717 C C . ALA A 1 96 ? -7.815 -10.759 -44.563 1.00 51.25 96 ALA A C 1
ATOM 719 O O . ALA A 1 96 ? -6.764 -10.157 -44.352 1.00 51.25 96 ALA A O 1
ATOM 720 N N . GLU A 1 97 ? -8.547 -10.561 -45.666 1.00 51.12 97 GLU A N 1
ATOM 721 C CA . GLU A 1 97 ? -8.196 -9.575 -46.702 1.00 51.12 97 GLU A CA 1
ATOM 722 C C . GLU A 1 97 ? -8.880 -8.209 -46.519 1.00 51.12 97 GLU A C 1
ATOM 724 O O . GLU A 1 97 ? -8.444 -7.233 -47.118 1.00 51.12 97 GLU A O 1
ATOM 729 N N . ALA A 1 98 ? -9.879 -8.090 -45.635 1.00 50.25 98 ALA A N 1
ATOM 730 C CA . ALA A 1 98 ? -10.486 -6.802 -45.275 1.00 50.25 98 ALA A CA 1
ATOM 731 C C . ALA A 1 98 ? -9.732 -6.063 -44.146 1.00 50.25 98 ALA A C 1
ATOM 733 O O . ALA A 1 98 ? -9.978 -4.888 -43.899 1.00 50.25 98 ALA A O 1
ATOM 734 N N . ALA A 1 99 ? -8.795 -6.731 -43.464 1.00 52.50 99 ALA A N 1
ATOM 735 C CA . ALA A 1 99 ? -8.055 -6.179 -42.324 1.00 52.50 99 ALA A CA 1
ATOM 736 C C . ALA A 1 99 ? -6.780 -5.391 -42.700 1.00 52.50 99 ALA A C 1
ATOM 738 O O . ALA A 1 99 ? -6.042 -4.984 -41.805 1.00 52.50 99 ALA A O 1
ATOM 739 N N . GLN A 1 100 ? -6.482 -5.205 -43.993 1.00 50.31 100 GLN A N 1
ATOM 740 C CA . GLN A 1 100 ? -5.248 -4.545 -44.458 1.00 50.31 100 GLN A CA 1
ATOM 741 C C . GLN A 1 100 ? -5.456 -3.151 -45.070 1.00 50.31 100 GLN A C 1
ATOM 743 O O . GLN A 1 100 ? -4.478 -2.544 -45.494 1.00 50.31 100 GLN A O 1
ATOM 748 N N . ASP A 1 101 ? -6.685 -2.628 -45.082 1.00 43.00 101 ASP A N 1
ATOM 749 C CA . ASP A 1 101 ? -6.992 -1.275 -45.578 1.00 43.00 101 ASP A CA 1
ATOM 750 C C . ASP A 1 101 ? -8.106 -0.614 -44.745 1.00 43.00 101 ASP A C 1
ATOM 752 O O . ASP A 1 101 ? -9.095 -0.100 -45.263 1.00 43.00 101 ASP A O 1
ATOM 756 N N . ALA A 1 102 ? -7.977 -0.694 -43.417 1.00 43.97 102 ALA A N 1
ATOM 757 C CA . ALA A 1 102 ? -8.770 0.133 -42.516 1.00 43.97 102 ALA A CA 1
ATOM 758 C C . ALA A 1 102 ? -8.032 1.473 -42.325 1.00 43.97 102 ALA A C 1
ATOM 760 O O . ALA A 1 102 ? -6.862 1.444 -41.926 1.00 43.97 102 ALA A O 1
ATOM 761 N N . PRO A 1 103 ? -8.659 2.627 -42.619 1.00 43.44 103 PRO A N 1
ATOM 762 C CA . PRO A 1 103 ? -8.077 3.924 -42.300 1.00 43.44 103 PRO A CA 1
ATOM 763 C C . PRO A 1 103 ? -7.843 4.024 -40.789 1.00 43.44 103 PRO A C 1
ATOM 765 O O . PRO A 1 103 ? -8.652 3.537 -40.000 1.00 43.44 103 PRO A O 1
ATOM 768 N N . GLU A 1 104 ? -6.722 4.633 -40.395 1.00 45.19 104 GLU A N 1
ATOM 769 C CA . GLU A 1 104 ? -6.514 5.088 -39.022 1.00 45.19 104 GLU A CA 1
ATOM 770 C C . GLU A 1 104 ? -7.687 6.005 -38.653 1.00 45.19 104 GLU A C 1
ATOM 772 O O . GLU A 1 104 ? -7.778 7.130 -39.146 1.00 45.19 104 GLU A O 1
ATOM 777 N N . GLU A 1 105 ? -8.611 5.503 -37.833 1.00 42.97 105 GLU A N 1
ATOM 778 C CA . GLU A 1 105 ? -9.608 6.332 -37.163 1.00 42.97 105 GLU A CA 1
ATOM 779 C C . GLU A 1 105 ? -8.873 7.167 -36.106 1.00 42.97 105 GLU A C 1
ATOM 781 O O . GLU A 1 105 ? -8.696 6.775 -34.953 1.00 42.97 105 GLU A O 1
ATOM 786 N N . ASP A 1 106 ? -8.383 8.319 -36.566 1.00 46.94 106 ASP A N 1
ATOM 787 C CA . ASP A 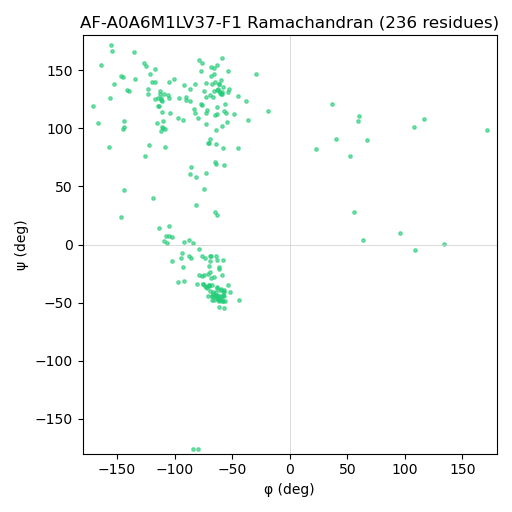1 106 ? -8.247 9.554 -35.798 1.00 46.94 106 ASP A CA 1
ATOM 788 C C . ASP A 1 106 ? -9.660 10.035 -35.431 1.00 46.94 106 ASP A C 1
ATOM 790 O O . ASP A 1 106 ? -10.188 10.989 -35.993 1.00 46.94 106 ASP A O 1
ATOM 794 N N . ASP A 1 107 ? -10.309 9.309 -34.525 1.00 39.62 107 ASP A N 1
ATOM 795 C CA . ASP A 1 107 ? -11.596 9.674 -33.949 1.00 39.62 107 ASP A CA 1
ATOM 796 C C . ASP A 1 107 ? -11.428 9.754 -32.438 1.00 39.62 107 ASP A C 1
ATOM 798 O O . ASP A 1 107 ? -11.652 8.797 -31.704 1.00 39.62 107 ASP A O 1
ATOM 802 N N . GLY A 1 108 ? -10.990 10.940 -32.018 1.00 41.94 108 GLY A N 1
ATOM 803 C CA . GLY A 1 108 ? -11.451 11.606 -30.810 1.00 41.94 108 GLY A CA 1
ATOM 804 C C . GLY A 1 108 ? -11.226 10.858 -29.504 1.00 41.94 108 GLY A C 1
ATOM 805 O O . GLY A 1 108 ? -11.945 9.923 -29.164 1.00 41.94 108 GLY A O 1
ATOM 806 N N . ASP A 1 109 ? -10.312 11.403 -28.708 1.00 40.06 109 ASP A N 1
ATOM 807 C CA . ASP A 1 109 ? -10.295 11.295 -27.255 1.00 40.06 109 ASP A CA 1
ATOM 808 C C . ASP A 1 109 ? -11.700 11.538 -26.647 1.00 40.06 109 ASP A C 1
ATOM 810 O O . ASP A 1 109 ? -12.007 12.619 -26.150 1.00 40.06 109 ASP A O 1
ATOM 814 N N . ASP A 1 110 ? -12.554 10.516 -26.623 1.00 42.44 110 ASP A N 1
ATOM 815 C CA . ASP A 1 110 ? -13.517 10.296 -25.546 1.00 42.44 110 ASP A CA 1
ATOM 816 C C . ASP A 1 110 ? -12.772 9.489 -24.476 1.00 42.44 110 ASP A C 1
ATOM 818 O O . ASP A 1 110 ? -13.092 8.350 -24.127 1.00 42.44 110 ASP A O 1
ATOM 822 N N . GLU A 1 111 ? -11.696 10.102 -23.970 1.00 47.88 111 GLU A N 1
ATOM 823 C CA . GLU A 1 111 ? -11.266 9.908 -22.595 1.00 47.88 111 GLU A CA 1
ATOM 824 C C . GLU A 1 111 ? -12.468 10.316 -21.741 1.00 47.88 111 GLU A C 1
ATOM 826 O O . GLU A 1 111 ? -12.581 11.438 -21.246 1.00 47.88 111 GLU A O 1
ATOM 831 N N . ALA A 1 112 ? -13.399 9.379 -21.563 1.00 45.84 112 ALA A N 1
ATOM 832 C CA . ALA A 1 112 ? -14.242 9.333 -20.392 1.00 45.84 112 ALA A CA 1
ATOM 833 C C . ALA A 1 112 ? -13.314 9.069 -19.195 1.00 45.84 112 ALA A C 1
ATOM 835 O O . ALA A 1 112 ? -13.319 7.991 -18.595 1.00 45.84 112 ALA A O 1
ATOM 836 N N . GLU A 1 113 ? -12.490 10.075 -18.876 1.00 52.09 113 GLU A N 1
ATOM 837 C CA . GLU A 1 113 ? -12.050 10.414 -17.535 1.00 52.09 113 GLU A CA 1
ATOM 838 C C . GLU A 1 113 ? -13.266 10.141 -16.650 1.00 52.09 113 GLU A C 1
ATOM 840 O O . GLU A 1 113 ? -14.287 10.830 -16.780 1.00 52.09 113 GLU A O 1
ATOM 845 N N . PRO A 1 114 ? -13.264 9.069 -15.835 1.00 47.03 114 PRO A N 1
ATOM 846 C CA . PRO A 1 114 ? -14.389 8.838 -14.965 1.00 47.03 114 PRO A CA 1
ATOM 847 C C . PRO A 1 114 ? -14.400 10.034 -14.033 1.00 47.03 114 PRO A C 1
ATOM 849 O O . PRO A 1 114 ? -13.459 10.201 -13.256 1.00 47.03 114 PRO A O 1
ATOM 852 N N . ALA A 1 115 ? -15.447 10.844 -14.209 1.00 49.75 115 ALA A N 1
ATOM 853 C CA . ALA A 1 115 ? -15.772 12.043 -13.472 1.00 4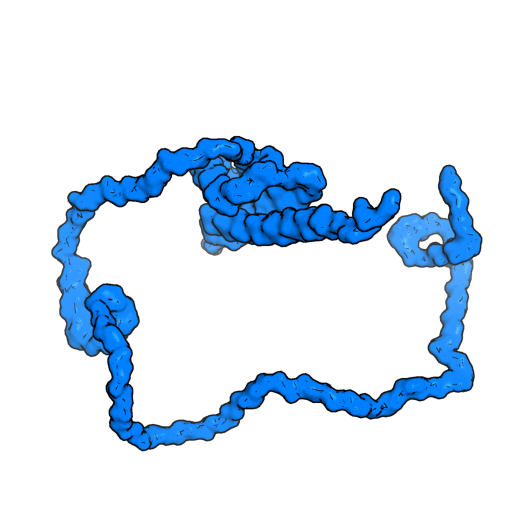9.75 115 ALA A CA 1
ATOM 854 C C . ALA A 1 115 ? -15.031 12.080 -12.140 1.00 49.75 115 ALA A C 1
ATOM 856 O O . ALA A 1 115 ? -15.232 11.234 -11.258 1.00 49.75 115 ALA A O 1
ATOM 857 N N . GLU A 1 116 ? -14.150 13.066 -12.047 1.00 50.50 116 GLU A N 1
ATOM 858 C CA . GLU A 1 116 ? -13.618 13.621 -10.819 1.00 50.50 116 GLU A CA 1
ATOM 859 C C . GLU A 1 116 ? -14.796 14.109 -9.958 1.00 50.50 116 GLU A C 1
ATOM 861 O O . GLU A 1 116 ? -15.031 15.296 -9.801 1.00 50.50 116 GLU A O 1
ATOM 866 N N . GLU A 1 117 ? -15.607 13.187 -9.445 1.00 50.91 117 GLU A N 1
ATOM 867 C CA . GLU A 1 117 ? -16.735 13.488 -8.577 1.00 50.91 117 GLU A CA 1
ATOM 868 C C . GLU A 1 117 ? -16.356 13.033 -7.166 1.00 50.91 117 GLU A C 1
ATOM 870 O O . GLU A 1 117 ? -16.596 11.908 -6.724 1.00 50.91 117 GLU A O 1
ATOM 875 N N . GLU A 1 118 ? -15.639 13.947 -6.510 1.00 52.22 118 GLU A N 1
ATOM 876 C CA . GLU A 1 118 ? -15.614 14.168 -5.067 1.00 52.22 118 GLU A CA 1
ATOM 877 C C . GLU A 1 118 ? -15.328 12.929 -4.200 1.00 52.22 118 GLU A C 1
ATOM 879 O O . GLU A 1 118 ? -16.167 12.423 -3.452 1.00 52.22 118 GLU A O 1
ATOM 884 N N . ALA A 1 119 ? -14.056 12.517 -4.157 1.00 49.09 119 ALA A N 1
ATOM 885 C CA . ALA A 1 119 ? -13.508 11.890 -2.952 1.00 49.09 119 ALA A CA 1
ATOM 886 C C . ALA A 1 119 ? -13.256 12.953 -1.860 1.00 49.09 119 ALA A C 1
ATOM 888 O O . ALA A 1 119 ? -12.183 12.996 -1.254 1.00 49.09 119 ALA A O 1
ATOM 889 N N . GLU A 1 120 ? -14.232 13.825 -1.610 1.00 50.12 120 GLU A N 1
ATOM 890 C CA . GLU A 1 120 ? -14.205 14.731 -0.474 1.00 50.12 120 GLU A CA 1
ATOM 891 C C . GLU A 1 120 ? -14.449 13.897 0.792 1.00 50.12 120 GLU A C 1
ATOM 893 O O . GLU A 1 120 ? -15.492 13.267 0.971 1.00 50.12 120 GLU A O 1
ATOM 898 N N . GLY A 1 121 ? -13.450 13.842 1.675 1.00 51.12 121 GLY A N 1
ATOM 899 C CA . GLY A 1 121 ? -13.699 13.478 3.071 1.00 51.12 121 GLY A CA 1
ATOM 900 C C . GLY A 1 121 ? -12.781 12.458 3.728 1.00 51.12 121 GLY A C 1
ATOM 901 O O . GLY A 1 121 ? -12.971 12.199 4.916 1.00 51.12 121 GLY A O 1
ATOM 902 N N . VAL A 1 122 ? -11.760 11.901 3.063 1.00 60.66 122 VAL A N 1
ATOM 903 C CA . VAL A 1 122 ? -10.742 11.139 3.811 1.00 60.66 122 VAL A CA 1
ATOM 904 C C . VAL A 1 122 ? -9.340 11.322 3.244 1.00 60.66 122 VAL A C 1
ATOM 906 O O . VAL A 1 122 ? -8.943 10.676 2.274 1.00 60.66 122 VAL A O 1
ATOM 909 N N . ASN A 1 123 ? -8.551 12.171 3.905 1.00 77.19 123 ASN A N 1
ATOM 910 C CA . ASN A 1 123 ? -7.111 12.229 3.690 1.00 77.19 123 ASN A CA 1
ATOM 911 C C . ASN A 1 123 ? -6.486 10.940 4.244 1.00 77.19 123 ASN A C 1
ATOM 913 O O . ASN A 1 123 ? -6.181 10.855 5.431 1.00 77.19 123 ASN A O 1
ATOM 917 N N . LEU A 1 124 ? -6.364 9.914 3.396 1.00 92.25 124 LEU A N 1
ATOM 918 C CA . LEU A 1 124 ? -5.572 8.721 3.679 1.00 92.25 124 LEU A CA 1
ATOM 919 C C . LEU A 1 124 ? -4.162 8.940 3.113 1.00 92.25 124 LEU A C 1
ATOM 921 O O . LEU A 1 124 ? -3.996 8.882 1.885 1.00 92.25 124 LEU A O 1
ATOM 925 N N . PRO A 1 125 ? -3.144 9.170 3.964 1.00 95.06 125 PRO A N 1
ATOM 926 C CA . PRO A 1 125 ? -1.773 9.323 3.506 1.00 95.06 125 PRO A CA 1
ATOM 927 C C . PRO A 1 125 ? -1.269 7.995 2.940 1.00 95.06 125 PRO A C 1
ATOM 929 O O . PRO A 1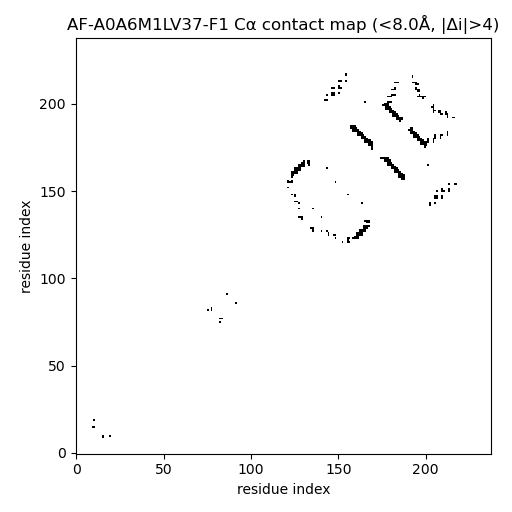 125 ? -1.336 6.962 3.617 1.00 95.06 125 PRO A O 1
ATOM 932 N N . VAL A 1 126 ? -0.756 8.032 1.710 1.00 96.19 126 VAL A N 1
ATOM 933 C CA . VAL A 1 126 ? -0.088 6.899 1.062 1.00 96.19 126 VAL A CA 1
ATOM 934 C C . VAL A 1 126 ? 1.373 7.275 0.861 1.00 96.19 126 VAL A C 1
ATOM 936 O O . VAL A 1 126 ? 1.666 8.255 0.186 1.00 96.19 126 VAL A O 1
ATOM 939 N N . LEU A 1 127 ? 2.286 6.515 1.462 1.00 96.19 127 LEU A N 1
ATOM 940 C CA . LEU A 1 127 ? 3.726 6.711 1.288 1.00 96.19 127 LEU A CA 1
ATOM 941 C C . LEU A 1 127 ? 4.278 5.629 0.370 1.00 96.19 127 LEU A C 1
ATOM 943 O O . LEU A 1 127 ? 4.078 4.446 0.639 1.00 96.19 127 LEU A O 1
ATOM 947 N N . LEU A 1 128 ? 4.975 6.029 -0.690 1.00 96.44 128 LEU A N 1
ATOM 948 C CA . LEU A 1 128 ? 5.671 5.111 -1.583 1.00 96.44 128 LEU A CA 1
ATOM 949 C C . LEU A 1 128 ? 7.146 5.010 -1.184 1.00 96.44 128 LEU A C 1
ATOM 951 O O . LEU A 1 128 ? 7.855 6.010 -1.142 1.00 96.44 128 LEU A O 1
ATOM 955 N N . ASN A 1 129 ? 7.594 3.781 -0.966 1.00 95.56 129 ASN A N 1
ATOM 956 C CA . ASN A 1 129 ? 8.975 3.391 -0.753 1.00 95.56 129 ASN A CA 1
ATOM 957 C C . ASN A 1 129 ? 9.392 2.463 -1.900 1.00 95.56 129 ASN A C 1
ATOM 959 O O . ASN A 1 129 ? 8.750 1.440 -2.151 1.00 95.56 129 ASN A O 1
ATOM 963 N N . THR A 1 130 ? 10.473 2.801 -2.590 1.00 93.25 130 THR A N 1
ATOM 964 C CA . THR A 1 130 ? 11.085 1.945 -3.611 1.00 93.25 130 THR A CA 1
ATOM 965 C C . THR A 1 130 ? 12.490 1.559 -3.175 1.00 93.25 130 THR A C 1
ATOM 967 O O . THR A 1 130 ? 13.141 2.297 -2.433 1.00 93.25 130 THR A O 1
ATOM 970 N N . ASP A 1 131 ? 12.960 0.390 -3.599 1.00 87.31 131 ASP A N 1
ATOM 971 C CA . ASP A 1 131 ? 14.373 0.039 -3.455 1.00 87.31 131 ASP A CA 1
ATOM 972 C C . ASP A 1 131 ? 15.227 0.698 -4.558 1.00 87.31 131 ASP A C 1
ATOM 974 O O . ASP A 1 131 ? 14.739 1.478 -5.377 1.00 87.31 131 ASP A O 1
ATOM 978 N N . SER A 1 132 ? 16.524 0.383 -4.588 1.00 84.38 132 SER A N 1
ATOM 979 C CA . SER A 1 132 ? 17.452 0.900 -5.600 1.00 84.38 132 SER A CA 1
ATOM 980 C C . SER A 1 132 ? 17.206 0.358 -7.013 1.00 84.38 132 SER A C 1
ATOM 982 O O . SER A 1 132 ? 17.828 0.846 -7.956 1.00 84.38 132 SER A O 1
ATOM 984 N N . SER A 1 133 ? 16.342 -0.648 -7.172 1.00 79.25 133 SER A N 1
ATOM 985 C CA . SER A 1 133 ? 16.043 -1.281 -8.460 1.00 79.25 133 SER A CA 1
ATOM 986 C C . SER A 1 133 ? 14.845 -0.651 -9.174 1.00 79.25 133 SER A C 1
ATOM 988 O O . SER A 1 133 ? 14.725 -0.767 -10.393 1.00 79.25 133 SER A O 1
ATOM 990 N N . VAL A 1 134 ? 13.986 0.071 -8.446 1.00 82.25 134 VAL A N 1
ATOM 991 C CA . VAL A 1 134 ? 12.775 0.696 -8.988 1.00 82.25 134 VAL A CA 1
ATOM 992 C C . VAL A 1 134 ? 12.879 2.219 -8.926 1.00 82.25 134 VAL A C 1
ATOM 994 O O . VAL A 1 134 ? 13.087 2.809 -7.868 1.00 82.25 134 VAL A O 1
ATOM 997 N N . GLN A 1 135 ? 12.675 2.885 -10.066 1.00 84.69 135 GLN A N 1
ATOM 998 C CA . GLN A 1 135 ? 12.623 4.347 -10.110 1.00 84.69 135 GLN A CA 1
ATOM 999 C C . GLN A 1 135 ? 11.320 4.869 -9.484 1.00 84.69 135 GLN A C 1
ATOM 1001 O O . GLN A 1 135 ? 10.234 4.697 -10.043 1.00 84.69 135 GLN A O 1
ATOM 1006 N N . GLY A 1 136 ? 11.436 5.562 -8.348 1.00 86.44 136 GLY A N 1
ATOM 1007 C CA . GLY A 1 136 ? 10.343 6.265 -7.667 1.00 86.44 136 GLY A CA 1
ATOM 1008 C C . GLY A 1 136 ? 9.898 7.535 -8.397 1.00 86.44 136 GLY A C 1
ATOM 1009 O O . GLY A 1 136 ? 10.026 8.634 -7.869 1.00 86.44 136 GLY A O 1
ATOM 1010 N N . THR A 1 137 ? 9.415 7.400 -9.633 1.00 91.31 137 THR A N 1
ATOM 1011 C CA . THR A 1 137 ? 8.901 8.531 -10.423 1.00 91.31 137 THR A CA 1
ATOM 1012 C C . THR A 1 137 ? 7.603 9.085 -9.834 1.00 91.31 137 THR A C 1
ATOM 1014 O O . THR A 1 137 ? 6.807 8.350 -9.245 1.00 91.31 137 THR A O 1
ATOM 1017 N N . GLU A 1 138 ? 7.335 10.371 -10.061 1.00 91.31 138 GLU A N 1
ATOM 1018 C CA . GLU A 1 138 ? 6.079 11.014 -9.653 1.00 91.31 138 GLU A CA 1
ATOM 1019 C C . GLU A 1 138 ? 4.852 10.308 -10.252 1.00 91.31 138 GLU A C 1
ATOM 1021 O O . GLU A 1 138 ? 3.869 10.051 -9.558 1.00 91.31 138 GLU A O 1
ATOM 1026 N N . ARG A 1 139 ? 4.952 9.868 -11.515 1.00 91.06 139 ARG A N 1
ATOM 1027 C CA . ARG A 1 139 ? 3.913 9.068 -12.178 1.00 91.06 139 ARG A CA 1
ATOM 1028 C C . ARG A 1 139 ? 3.612 7.772 -11.420 1.00 91.06 139 ARG A C 1
ATOM 1030 O O . ARG A 1 139 ? 2.442 7.424 -11.254 1.00 91.06 139 ARG A O 1
ATOM 1037 N N . LEU A 1 140 ? 4.641 7.060 -10.950 1.00 92.81 140 LEU A N 1
ATOM 1038 C CA . LEU A 1 140 ? 4.467 5.834 -10.166 1.00 92.81 140 LEU A CA 1
ATOM 1039 C C . LEU A 1 140 ? 3.821 6.127 -8.806 1.00 92.81 140 LEU A C 1
ATOM 1041 O O . LEU A 1 140 ? 2.917 5.395 -8.395 1.00 92.81 140 LEU A O 1
ATOM 1045 N N . ALA A 1 141 ? 4.244 7.199 -8.132 1.00 94.19 141 ALA A N 1
ATOM 1046 C CA . ALA A 1 141 ? 3.676 7.626 -6.855 1.00 94.19 141 ALA A CA 1
ATOM 1047 C C . ALA A 1 141 ? 2.183 7.970 -6.985 1.00 94.19 141 ALA A C 1
ATOM 1049 O O . ALA A 1 141 ? 1.354 7.341 -6.324 1.00 94.19 141 ALA A O 1
ATOM 1050 N N . ALA A 1 142 ? 1.827 8.861 -7.915 1.00 93.62 142 ALA A N 1
ATOM 1051 C CA . ALA A 1 142 ? 0.446 9.282 -8.154 1.00 93.62 142 ALA A CA 1
ATOM 1052 C C . ALA A 1 142 ? -0.454 8.108 -8.573 1.00 93.62 142 ALA A C 1
ATOM 1054 O O . ALA A 1 142 ? -1.610 7.992 -8.151 1.00 93.62 142 ALA A O 1
ATOM 1055 N N . ARG A 1 143 ? 0.065 7.189 -9.398 1.00 94.69 143 ARG A N 1
ATOM 1056 C CA . ARG A 1 143 ? -0.680 5.989 -9.794 1.00 94.69 143 ARG A CA 1
ATOM 1057 C C . ARG A 1 143 ? -0.902 5.046 -8.614 1.00 94.69 143 ARG A C 1
ATOM 1059 O O . ARG A 1 143 ? -2.021 4.567 -8.434 1.00 94.69 143 ARG A O 1
ATOM 1066 N N . THR A 1 144 ? 0.125 4.810 -7.801 1.00 96.25 144 THR A N 1
ATOM 1067 C CA . THR A 1 144 ? 0.037 3.963 -6.601 1.00 96.25 144 THR A CA 1
ATOM 1068 C C . THR A 1 144 ? -0.972 4.528 -5.607 1.00 96.25 144 THR A C 1
ATOM 1070 O O . THR A 1 144 ? -1.863 3.806 -5.163 1.00 96.25 144 THR A O 1
ATOM 1073 N N . GLU A 1 145 ? -0.887 5.825 -5.310 1.00 95.75 145 GLU A N 1
ATOM 1074 C CA . GLU A 1 145 ? -1.809 6.520 -4.413 1.00 95.75 145 GLU A CA 1
ATOM 1075 C C . GLU A 1 145 ? -3.262 6.376 -4.875 1.00 95.75 145 GLU A C 1
ATOM 1077 O O . GLU A 1 145 ? -4.115 5.945 -4.096 1.00 95.75 145 GLU A O 1
ATOM 1082 N N . ARG A 1 146 ? -3.535 6.629 -6.161 1.00 95.25 146 ARG A N 1
ATOM 1083 C CA . ARG A 1 146 ? -4.873 6.489 -6.753 1.00 95.25 146 ARG A CA 1
ATOM 1084 C C . ARG A 1 146 ? -5.429 5.074 -6.600 1.00 95.25 146 ARG A C 1
ATOM 1086 O O . ARG A 1 146 ? -6.560 4.901 -6.151 1.00 95.25 146 ARG A O 1
ATOM 1093 N N . LEU A 1 147 ? -4.634 4.054 -6.935 1.00 96.50 147 LEU A N 1
ATOM 1094 C CA . LEU A 1 147 ? -5.052 2.650 -6.854 1.00 96.50 147 LEU A CA 1
ATOM 1095 C C . LEU A 1 147 ? -5.330 2.216 -5.410 1.00 96.50 147 LEU A C 1
ATOM 1097 O O . LEU A 1 147 ? -6.345 1.568 -5.137 1.00 96.50 147 LEU A O 1
ATOM 1101 N N . VAL A 1 148 ? -4.449 2.590 -4.480 1.00 97.12 148 VAL A N 1
ATOM 1102 C CA . VAL A 1 148 ? -4.587 2.260 -3.058 1.00 97.12 148 VAL A CA 1
ATOM 1103 C C . VAL A 1 148 ? -5.802 2.966 -2.459 1.00 97.12 148 VAL A C 1
ATOM 1105 O O . VAL A 1 148 ? -6.628 2.309 -1.819 1.00 97.12 148 VAL A O 1
ATOM 1108 N N . ARG A 1 149 ? -5.971 4.271 -2.710 1.00 95.38 149 ARG A N 1
ATOM 1109 C CA . ARG A 1 149 ? -7.122 5.045 -2.223 1.00 95.38 149 ARG A CA 1
ATOM 11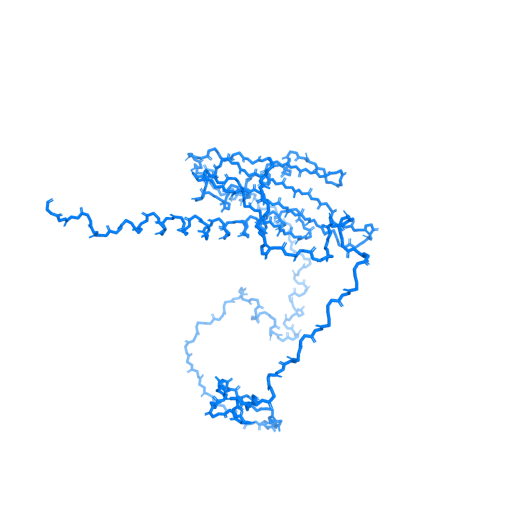10 C C . ARG A 1 149 ? -8.436 4.523 -2.781 1.00 95.38 149 ARG A C 1
ATOM 1112 O O . ARG A 1 149 ? -9.344 4.240 -2.004 1.00 95.38 149 ARG A O 1
ATOM 1119 N N . ALA A 1 150 ? -8.520 4.289 -4.091 1.00 94.25 150 ALA A N 1
ATOM 1120 C CA . ALA A 1 150 ? -9.721 3.735 -4.712 1.00 94.25 150 ALA A CA 1
ATOM 1121 C C . ALA A 1 150 ? -10.112 2.389 -4.081 1.00 94.25 150 ALA A C 1
ATOM 1123 O O . ALA A 1 150 ? -11.287 2.134 -3.798 1.00 94.25 150 ALA A O 1
ATOM 1124 N N . ARG A 1 151 ? -9.123 1.529 -3.799 1.00 96.81 151 ARG A N 1
ATOM 1125 C CA . ARG A 1 151 ? -9.375 0.203 -3.231 1.00 96.81 151 ARG A CA 1
ATOM 1126 C C . ARG A 1 151 ? -9.743 0.234 -1.747 1.00 96.81 151 ARG A C 1
ATOM 1128 O O . ARG A 1 151 ? -10.541 -0.600 -1.310 1.00 96.81 151 ARG A O 1
ATOM 1135 N N . LEU A 1 152 ? -9.171 1.162 -0.982 1.00 95.75 152 LEU A N 1
ATOM 1136 C CA . LEU A 1 152 ? -9.341 1.270 0.469 1.00 95.75 152 LEU A CA 1
ATOM 1137 C C . LEU A 1 152 ? -10.316 2.372 0.901 1.00 95.75 152 LEU A C 1
ATOM 1139 O O . LEU A 1 152 ? -10.484 2.559 2.101 1.00 95.75 152 LEU A O 1
ATOM 1143 N N . ARG A 1 153 ? -11.011 3.042 -0.028 1.00 94.06 153 ARG A N 1
ATOM 1144 C CA . ARG A 1 153 ? -11.918 4.177 0.244 1.00 94.06 153 ARG A CA 1
ATOM 1145 C C . ARG A 1 153 ? -12.850 3.968 1.443 1.00 94.06 153 ARG A C 1
ATOM 1147 O O . ARG A 1 153 ? -12.888 4.777 2.357 1.00 94.06 153 ARG A O 1
ATOM 1154 N N . HIS A 1 154 ? -13.512 2.811 1.505 1.00 92.19 154 HIS A N 1
ATOM 1155 C CA . HIS A 1 154 ? -14.474 2.462 2.563 1.00 92.19 154 HIS A CA 1
ATOM 1156 C C . HIS A 1 154 ? -13.827 2.211 3.930 1.00 92.19 154 HIS A C 1
ATOM 1158 O O . HIS A 1 154 ? -14.503 2.169 4.951 1.00 92.19 154 HIS A O 1
ATOM 1164 N N . LEU A 1 155 ? -12.520 1.961 3.940 1.00 93.50 155 LEU A N 1
ATOM 1165 C CA . LEU A 1 155 ? -11.726 1.677 5.131 1.00 93.50 155 LEU A CA 1
ATOM 1166 C C . LEU A 1 155 ? -10.920 2.896 5.579 1.00 93.50 155 LEU A C 1
ATOM 1168 O O . LEU A 1 155 ? -10.431 2.890 6.704 1.00 93.50 155 LEU A O 1
ATOM 1172 N N . ALA A 1 156 ? -10.793 3.923 4.735 1.00 93.62 156 ALA A N 1
ATOM 1173 C CA . ALA A 1 156 ? -9.976 5.100 4.993 1.00 93.62 156 ALA A CA 1
ATOM 1174 C C . ALA A 1 156 ? -10.267 5.764 6.357 1.00 93.62 156 ALA A C 1
ATOM 1176 O O . ALA A 1 156 ? -9.299 6.045 7.060 1.00 93.62 156 ALA A O 1
ATOM 1177 N N . PRO A 1 157 ? -11.528 5.901 6.830 1.00 92.50 157 PRO A N 1
ATOM 1178 C CA . PRO A 1 157 ? -11.812 6.477 8.154 1.00 92.50 157 PRO A CA 1
ATOM 1179 C C . PRO A 1 157 ? -11.257 5.671 9.341 1.00 92.50 157 PRO A C 1
ATOM 1181 O O . PRO A 1 157 ? -11.258 6.132 10.479 1.00 92.50 157 PRO A O 1
ATOM 1184 N N . HIS A 1 158 ? -10.821 4.435 9.103 1.00 93.31 158 HIS A N 1
ATOM 1185 C CA . HIS A 1 158 ? -10.270 3.538 10.116 1.00 93.31 158 HIS A CA 1
ATOM 1186 C C . HIS A 1 158 ? -8.753 3.371 10.005 1.00 93.31 158 HIS A C 1
ATOM 1188 O O . HIS A 1 158 ? -8.179 2.604 10.782 1.00 93.31 158 HIS A O 1
ATOM 1194 N N . LEU A 1 159 ? -8.106 4.055 9.059 1.00 95.12 159 LEU A N 1
ATOM 1195 C CA . LEU A 1 159 ? -6.676 3.963 8.789 1.00 95.12 159 LEU A CA 1
ATOM 1196 C C . LEU A 1 159 ? -6.001 5.310 9.045 1.00 95.12 159 LEU A C 1
ATOM 1198 O O . LEU A 1 159 ? -6.531 6.354 8.690 1.00 95.12 159 LEU A O 1
ATOM 1202 N N . THR A 1 160 ? -4.809 5.282 9.636 1.00 95.62 160 THR A N 1
ATOM 1203 C CA . THR A 1 160 ? -3.980 6.483 9.813 1.00 95.62 160 THR A CA 1
ATOM 1204 C C . THR A 1 160 ? -3.007 6.686 8.659 1.00 95.62 160 THR A C 1
ATOM 1206 O O . THR A 1 160 ? -2.657 7.820 8.349 1.00 95.62 160 THR A O 1
ATOM 1209 N N . ARG A 1 161 ? -2.541 5.593 8.038 1.00 96.38 161 ARG A N 1
ATOM 1210 C CA . ARG A 1 161 ? -1.584 5.608 6.926 1.00 96.38 161 ARG A CA 1
ATOM 1211 C C . ARG A 1 161 ? -1.543 4.273 6.191 1.00 96.38 161 ARG A C 1
ATOM 1213 O O . ARG A 1 161 ? -1.797 3.225 6.795 1.00 96.38 161 ARG A O 1
ATOM 1220 N N . VAL A 1 162 ? -1.155 4.322 4.918 1.00 97.88 162 VAL A N 1
ATOM 1221 C CA . VAL A 1 162 ? -0.721 3.158 4.140 1.00 97.88 162 VAL A CA 1
ATOM 1222 C C . VAL A 1 162 ? 0.684 3.397 3.594 1.00 97.88 162 VAL A C 1
ATOM 1224 O O . VAL A 1 162 ? 0.975 4.464 3.063 1.00 97.88 162 VAL A O 1
ATOM 1227 N N . GLU A 1 163 ? 1.554 2.406 3.723 1.00 98.00 163 GLU A N 1
ATOM 1228 C CA . GLU A 1 163 ? 2.908 2.412 3.172 1.00 98.00 163 GLU A CA 1
ATOM 1229 C C . GLU A 1 163 ? 2.996 1.350 2.077 1.00 98.00 163 GLU A C 1
ATOM 1231 O O . GLU A 1 163 ? 2.582 0.207 2.279 1.00 98.00 163 GLU A O 1
ATOM 1236 N N . ALA A 1 164 ? 3.497 1.740 0.910 1.00 97.44 164 ALA A N 1
ATOM 1237 C CA . ALA A 1 164 ? 3.697 0.880 -0.239 1.00 97.44 164 ALA A CA 1
ATOM 1238 C C . ALA A 1 164 ? 5.188 0.674 -0.473 1.00 97.44 164 ALA A C 1
ATOM 1240 O O . ALA A 1 164 ? 5.919 1.637 -0.657 1.00 97.44 164 ALA A O 1
ATOM 1241 N N . PHE A 1 165 ? 5.625 -0.577 -0.494 1.00 97.06 165 PHE A N 1
ATOM 1242 C CA . PHE A 1 165 ? 6.995 -0.979 -0.776 1.00 97.06 165 PHE A CA 1
ATOM 1243 C C . PHE A 1 165 ? 7.013 -1.687 -2.127 1.00 97.06 165 PHE A C 1
ATOM 1245 O O . PHE A 1 165 ? 6.403 -2.749 -2.259 1.00 97.06 165 PHE A O 1
ATOM 1252 N N . ILE A 1 166 ? 7.667 -1.101 -3.128 1.00 95.12 166 ILE A N 1
ATOM 1253 C CA . ILE A 1 166 ? 7.808 -1.700 -4.462 1.00 95.12 166 ILE A CA 1
ATOM 1254 C C . ILE A 1 166 ? 9.272 -2.081 -4.681 1.00 95.12 166 ILE A C 1
ATOM 1256 O O . ILE A 1 166 ? 10.163 -1.245 -4.537 1.00 95.12 166 ILE A O 1
ATOM 1260 N N . THR A 1 167 ? 9.501 -3.343 -5.031 1.00 93.44 167 THR A N 1
ATOM 1261 C CA . THR A 1 167 ? 10.833 -3.925 -5.243 1.00 93.44 167 THR A CA 1
ATOM 1262 C C . THR A 1 167 ? 10.851 -4.748 -6.523 1.00 93.44 167 THR A C 1
ATOM 1264 O O . THR A 1 167 ? 9.876 -5.457 -6.798 1.00 93.44 167 THR A O 1
ATOM 1267 N N . ASP A 1 168 ? 11.950 -4.718 -7.270 1.00 89.81 168 ASP A N 1
ATOM 1268 C CA . ASP A 1 168 ? 12.175 -5.656 -8.370 1.00 89.81 168 ASP A CA 1
ATOM 1269 C C . ASP A 1 168 ? 12.742 -6.967 -7.809 1.00 89.81 168 ASP A C 1
ATOM 1271 O O . ASP A 1 168 ? 13.816 -7.005 -7.207 1.00 89.81 168 ASP A O 1
ATOM 1275 N N . ALA A 1 169 ? 11.993 -8.057 -7.962 1.00 83.06 169 ALA A N 1
ATOM 1276 C CA . ALA A 1 169 ? 12.398 -9.390 -7.530 1.00 83.06 169 ALA A CA 1
ATOM 1277 C C . ALA A 1 169 ? 13.120 -10.176 -8.641 1.00 83.06 169 ALA A C 1
ATOM 1279 O O . ALA A 1 169 ? 13.501 -11.332 -8.419 1.00 83.06 169 ALA A O 1
ATOM 1280 N N . SER A 1 170 ? 13.335 -9.581 -9.822 1.00 79.75 170 SER A N 1
ATOM 1281 C CA . SER A 1 170 ? 14.043 -10.232 -10.921 1.00 79.75 170 SER A CA 1
ATOM 1282 C C . SER A 1 170 ? 15.509 -10.487 -10.546 1.00 79.75 170 SER A C 1
ATOM 1284 O O . SER A 1 170 ? 16.337 -9.596 -10.365 1.00 79.75 170 SER A O 1
ATOM 1286 N N . ARG A 1 171 ? 15.857 -11.767 -10.393 1.00 66.00 171 ARG A N 1
ATOM 1287 C CA . ARG A 1 171 ? 17.198 -12.212 -9.984 1.00 66.00 171 ARG A CA 1
ATOM 1288 C C . ARG A 1 171 ? 18.185 -12.233 -11.153 1.00 66.00 171 ARG A C 1
ATOM 1290 O O . ARG A 1 171 ? 18.734 -13.282 -11.472 1.00 66.00 171 ARG A O 1
ATOM 1297 N N . GLY A 1 172 ? 18.390 -11.097 -11.819 1.00 61.09 172 GLY A N 1
ATOM 1298 C CA . GLY A 1 172 ? 19.427 -10.931 -12.849 1.00 61.09 172 GLY A CA 1
ATOM 1299 C C . GLY A 1 172 ? 19.273 -11.794 -14.112 1.00 61.09 172 GLY A C 1
ATOM 1300 O O . GLY A 1 172 ? 20.138 -11.752 -14.982 1.00 61.09 172 GLY A O 1
ATOM 1301 N N . SER A 1 173 ? 18.194 -12.570 -14.248 1.00 57.69 173 SER A N 1
ATOM 1302 C CA . SER A 1 173 ? 17.867 -13.265 -15.493 1.00 57.69 173 SER A CA 1
ATOM 1303 C C . SER A 1 173 ? 17.155 -12.303 -16.440 1.00 57.69 173 SER A C 1
ATOM 1305 O O . SER A 1 173 ? 16.236 -11.616 -16.001 1.00 57.69 173 SER A O 1
ATOM 1307 N N . GLN A 1 174 ? 17.486 -12.327 -17.735 1.00 57.53 174 GLN A N 1
ATOM 1308 C CA . GLN A 1 174 ? 16.766 -11.637 -18.827 1.00 57.53 174 GLN A CA 1
ATOM 1309 C C . GLN A 1 174 ? 15.309 -12.135 -19.039 1.00 57.53 174 GLN A C 1
ATOM 1311 O O . GLN A 1 174 ? 14.780 -12.084 -20.145 1.00 57.53 174 GLN A O 1
ATOM 1316 N N . GLY A 1 175 ? 14.671 -12.681 -18.004 1.00 63.47 175 GLY A N 1
ATOM 1317 C CA . GLY A 1 175 ? 13.290 -13.147 -18.022 1.00 63.47 175 GLY A CA 1
ATOM 1318 C C . GLY A 1 175 ? 12.282 -12.026 -17.767 1.00 63.47 175 GLY A C 1
ATOM 1319 O O . GLY A 1 175 ? 12.634 -10.852 -17.643 1.00 63.47 175 GLY A O 1
ATOM 1320 N N . ALA A 1 176 ? 11.008 -12.413 -17.680 1.00 66.94 176 ALA A N 1
ATOM 1321 C CA . ALA A 1 176 ? 9.917 -11.513 -17.325 1.00 66.94 176 ALA A CA 1
ATOM 1322 C C . ALA A 1 176 ? 10.225 -10.794 -16.001 1.00 66.94 176 ALA A C 1
ATOM 1324 O O . ALA A 1 176 ? 10.618 -11.433 -15.022 1.00 66.94 176 ALA A O 1
ATOM 1325 N N . ARG A 1 177 ? 10.062 -9.466 -15.984 1.00 70.50 177 ARG A N 1
ATOM 1326 C CA . ARG A 1 177 ? 10.192 -8.665 -14.762 1.00 70.50 177 ARG A CA 1
ATOM 1327 C C . ARG A 1 177 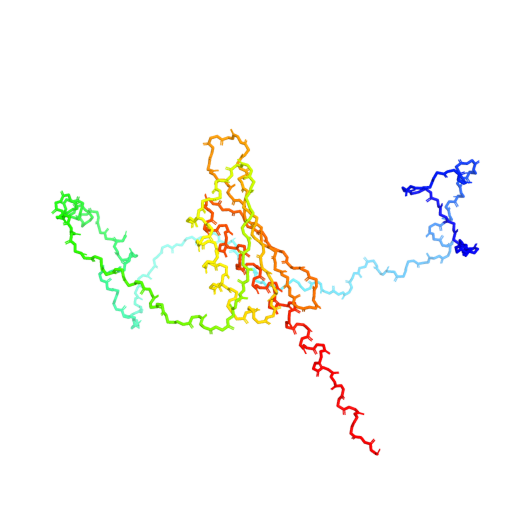? 9.183 -9.177 -13.740 1.00 70.50 177 ARG A C 1
ATOM 1329 O O . ARG A 1 177 ? 8.010 -9.310 -14.072 1.00 70.50 177 ARG A O 1
ATOM 1336 N N . ASP A 1 178 ? 9.643 -9.454 -12.527 1.00 87.25 178 ASP A N 1
ATOM 1337 C CA . ASP A 1 178 ? 8.774 -9.814 -11.409 1.00 87.25 178 ASP A CA 1
ATOM 1338 C C . ASP A 1 178 ? 8.824 -8.677 -10.394 1.00 87.25 178 ASP A C 1
ATOM 1340 O O . ASP A 1 178 ? 9.772 -8.546 -9.622 1.00 87.25 178 ASP A O 1
ATOM 1344 N N . LEU A 1 179 ? 7.829 -7.797 -10.446 1.00 91.44 179 LEU A N 1
ATOM 1345 C CA . LEU A 1 179 ? 7.703 -6.681 -9.521 1.00 91.44 179 LEU A CA 1
ATOM 1346 C C . LEU A 1 179 ? 6.876 -7.125 -8.324 1.00 91.44 179 LEU A C 1
ATOM 1348 O O . LEU A 1 179 ? 5.742 -7.583 -8.463 1.00 91.44 179 LEU A O 1
ATOM 1352 N N . ARG A 1 180 ? 7.422 -6.932 -7.126 1.00 95.12 180 ARG A N 1
ATOM 1353 C CA . ARG A 1 180 ? 6.736 -7.218 -5.869 1.00 95.12 180 ARG A CA 1
ATOM 1354 C C . ARG A 1 180 ? 6.301 -5.919 -5.211 1.00 95.12 180 ARG A C 1
ATOM 1356 O O . ARG A 1 180 ? 7.107 -5.020 -4.996 1.00 95.12 180 ARG A O 1
ATOM 1363 N N . CYS A 1 181 ? 5.026 -5.847 -4.849 1.00 97.12 181 CYS A N 1
ATOM 1364 C CA . CYS A 1 181 ? 4.474 -4.792 -4.015 1.00 97.12 181 CYS A CA 1
ATOM 1365 C C . CYS A 1 181 ? 4.061 -5.377 -2.664 1.00 97.12 181 CYS A C 1
ATOM 1367 O O . CYS A 1 181 ? 3.260 -6.312 -2.612 1.00 97.12 181 CYS A O 1
ATOM 1369 N N . ALA A 1 182 ? 4.578 -4.819 -1.574 1.00 98.06 182 ALA A N 1
ATOM 1370 C CA . ALA A 1 182 ? 4.077 -5.044 -0.226 1.00 98.06 182 ALA A CA 1
ATOM 1371 C C . ALA A 1 182 ? 3.396 -3.768 0.275 1.00 98.06 182 ALA A C 1
ATOM 1373 O O . ALA A 1 182 ? 3.967 -2.686 0.204 1.00 98.06 182 ALA A O 1
ATOM 1374 N N . LEU A 1 183 ? 2.175 -3.886 0.784 1.00 98.50 183 LEU A N 1
ATOM 1375 C CA . LEU A 1 183 ? 1.439 -2.785 1.394 1.00 98.50 183 LEU A CA 1
ATOM 1376 C C . LEU A 1 183 ? 1.281 -3.042 2.890 1.00 98.50 183 LEU A C 1
ATOM 1378 O O . LEU A 1 183 ? 0.835 -4.123 3.272 1.00 98.50 183 LEU A O 1
ATOM 1382 N N . GLU A 1 184 ? 1.572 -2.041 3.716 1.00 98.25 184 GLU A N 1
ATOM 1383 C CA . GLU A 1 184 ? 1.270 -2.017 5.150 1.00 98.25 184 GLU A CA 1
ATOM 1384 C C . GLU A 1 184 ? 0.228 -0.929 5.427 1.00 98.25 184 GLU A C 1
ATOM 1386 O O . GLU A 1 184 ? 0.469 0.251 5.190 1.00 98.25 184 GLU A O 1
ATOM 1391 N N . ALA A 1 185 ? -0.934 -1.306 5.957 1.00 97.88 185 ALA A N 1
ATOM 1392 C CA . ALA A 1 185 ? -1.910 -0.360 6.486 1.00 97.88 185 ALA A CA 1
ATOM 1393 C C . ALA A 1 185 ? -1.828 -0.301 8.008 1.00 97.88 185 ALA A C 1
ATOM 1395 O O . ALA A 1 185 ? -1.691 -1.327 8.679 1.00 97.88 185 ALA A O 1
ATOM 1396 N N . ARG A 1 186 ? -1.999 0.901 8.559 1.00 96.94 186 ARG A N 1
ATOM 1397 C CA . ARG A 1 186 ? -2.027 1.149 10.003 1.00 96.94 186 ARG A CA 1
ATOM 1398 C C . ARG A 1 186 ? -3.436 1.535 10.440 1.00 96.94 186 ARG A C 1
ATOM 1400 O O . ARG A 1 186 ? -3.833 2.682 10.237 1.00 96.94 186 ARG A O 1
ATOM 1407 N N . PRO A 1 187 ? -4.220 0.607 11.014 1.00 94.94 187 PRO A N 1
ATOM 1408 C CA . PRO A 1 187 ? -5.537 0.943 11.519 1.00 94.94 187 PRO A CA 1
ATOM 1409 C C . PRO A 1 187 ? -5.446 1.665 12.863 1.00 94.94 187 PRO A C 1
ATOM 1411 O O . PRO A 1 187 ? -4.559 1.401 13.678 1.00 94.94 187 PRO A O 1
ATOM 1414 N N . VAL A 1 188 ? -6.406 2.549 13.121 1.00 92.44 188 VAL A N 1
ATOM 1415 C CA . VAL A 1 188 ? -6.510 3.271 14.394 1.00 92.44 188 VAL A CA 1
ATOM 1416 C C . VAL A 1 188 ? -6.664 2.266 15.544 1.00 92.44 188 VAL A C 1
ATOM 1418 O O . VAL A 1 188 ? -7.519 1.378 15.503 1.00 92.44 188 VAL A O 1
ATOM 1421 N N . ASN A 1 189 ? -5.839 2.398 16.589 1.00 90.00 189 ASN A N 1
ATOM 1422 C CA . ASN A 1 189 ? -5.856 1.539 17.783 1.00 90.00 189 ASN A CA 1
ATOM 1423 C C . ASN A 1 189 ? -5.699 0.030 17.491 1.00 90.00 189 ASN A C 1
ATOM 1425 O O . ASN A 1 189 ? -6.200 -0.820 18.242 1.00 90.00 189 ASN A O 1
ATOM 1429 N N . ALA A 1 190 ? -5.030 -0.337 16.395 1.00 90.38 190 ALA A N 1
ATOM 1430 C CA . ALA A 1 190 ? -4.768 -1.725 16.034 1.00 90.38 190 ALA A CA 1
ATOM 1431 C C . ALA A 1 190 ? -3.323 -1.940 15.578 1.00 90.38 190 ALA A C 1
ATOM 1433 O O . ALA A 1 190 ? -2.587 -1.001 15.286 1.00 90.38 190 ALA A O 1
ATOM 1434 N N . ARG A 1 191 ? -2.920 -3.214 15.526 1.00 92.81 191 ARG A N 1
ATOM 1435 C CA . ARG A 1 191 ? -1.634 -3.592 14.937 1.00 92.81 191 ARG A CA 1
ATOM 1436 C C . ARG A 1 191 ? -1.673 -3.354 13.421 1.00 92.81 191 ARG A C 1
ATOM 1438 O O . ARG A 1 191 ? -2.734 -3.598 12.834 1.00 92.81 191 ARG A O 1
ATOM 1445 N N . PRO A 1 192 ? -0.549 -2.944 12.807 1.00 96.81 192 PRO A N 1
ATOM 1446 C CA . PRO A 1 192 ? -0.434 -2.862 11.358 1.00 96.81 192 PRO A CA 1
ATOM 1447 C C . PRO A 1 192 ? -0.808 -4.181 10.679 1.00 96.81 192 PRO A C 1
ATOM 1449 O O . PRO A 1 192 ? -0.632 -5.264 11.246 1.00 96.81 192 PRO A O 1
ATOM 1452 N N . VAL A 1 193 ? -1.344 -4.075 9.468 1.00 97.75 193 VAL A N 1
ATOM 1453 C CA . VAL A 1 193 ? -1.717 -5.210 8.624 1.00 97.75 193 VAL A CA 1
ATOM 1454 C C . VAL A 1 193 ? -0.977 -5.082 7.313 1.00 97.75 193 VAL A C 1
ATOM 1456 O O . VAL A 1 193 ? -1.072 -4.042 6.664 1.00 97.75 193 VAL A O 1
ATOM 1459 N N . SER A 1 194 ? -0.309 -6.155 6.908 1.00 97.81 194 SER A N 1
ATOM 1460 C CA . SER A 1 194 ? 0.494 -6.160 5.692 1.00 97.81 194 SER A CA 1
ATOM 1461 C C . SER A 1 194 ? 0.017 -7.232 4.720 1.00 97.81 194 SER A C 1
ATOM 1463 O O . SER A 1 194 ? -0.473 -8.288 5.126 1.00 97.81 194 SER A O 1
ATOM 1465 N N . ALA A 1 195 ? 0.141 -6.948 3.429 1.00 98.06 195 ALA A N 1
ATOM 1466 C CA . ALA A 1 195 ? -0.121 -7.897 2.358 1.00 98.06 195 ALA A CA 1
ATOM 1467 C C . ALA A 1 195 ? 0.818 -7.635 1.187 1.00 98.06 195 ALA A C 1
ATOM 1469 O O . ALA A 1 195 ? 1.099 -6.482 0.869 1.00 98.06 195 ALA A O 1
ATOM 1470 N N . ASP A 1 196 ? 1.243 -8.694 0.510 1.00 97.69 196 ASP A N 1
ATOM 1471 C CA . ASP A 1 196 ? 2.132 -8.599 -0.637 1.00 97.69 196 ASP A CA 1
ATOM 1472 C C . ASP A 1 196 ? 1.595 -9.319 -1.877 1.00 97.69 196 ASP A C 1
ATOM 1474 O O . ASP A 1 196 ? 0.759 -10.233 -1.818 1.00 97.69 196 ASP A O 1
ATOM 1478 N N . HIS A 1 197 ? 2.064 -8.876 -3.036 1.00 97.62 197 HIS A N 1
ATOM 1479 C CA . HIS A 1 197 ? 1.773 -9.485 -4.320 1.00 97.62 197 HIS A CA 1
ATOM 1480 C C . HIS A 1 197 ? 2.902 -9.227 -5.315 1.00 97.62 197 HIS A C 1
ATOM 1482 O O . HIS A 1 197 ? 3.410 -8.111 -5.395 1.00 97.62 197 HIS A O 1
ATOM 1488 N N . SER A 1 198 ? 3.247 -10.260 -6.077 1.00 95.62 198 SER A N 1
ATOM 1489 C CA . SER A 1 198 ? 4.159 -10.182 -7.214 1.00 95.62 198 SER A CA 1
ATOM 1490 C C . SER A 1 198 ? 3.387 -10.246 -8.531 1.00 95.62 198 SER A C 1
ATOM 1492 O O . SER A 1 198 ? 2.412 -11.001 -8.620 1.00 95.62 198 SER A O 1
ATOM 1494 N N . ALA A 1 199 ? 3.794 -9.449 -9.516 1.00 94.12 199 ALA A N 1
ATOM 1495 C CA . ALA A 1 199 ? 3.209 -9.398 -10.853 1.00 94.12 199 ALA A CA 1
ATOM 1496 C C . ALA A 1 199 ? 4.217 -8.872 -11.891 1.00 94.12 199 ALA A C 1
ATOM 1498 O O . ALA A 1 199 ? 5.276 -8.354 -11.542 1.00 94.12 199 ALA A O 1
ATOM 1499 N N . ALA A 1 200 ? 3.856 -8.946 -13.175 1.00 91.75 200 ALA A N 1
ATOM 1500 C CA . ALA A 1 200 ? 4.710 -8.474 -14.266 1.00 91.75 200 ALA A CA 1
ATOM 1501 C C . ALA A 1 200 ? 4.874 -6.943 -14.283 1.00 91.75 200 ALA A C 1
ATOM 1503 O O . ALA A 1 200 ? 5.893 -6.417 -14.734 1.00 91.75 200 ALA A O 1
ATOM 1504 N N . THR A 1 201 ? 3.868 -6.216 -13.785 1.00 92.25 201 THR A N 1
ATOM 1505 C CA . THR A 1 201 ? 3.858 -4.750 -13.737 1.00 92.25 201 THR A CA 1
ATOM 1506 C C . THR A 1 201 ? 3.615 -4.219 -12.323 1.00 92.25 201 THR A C 1
ATOM 1508 O O . THR A 1 201 ? 2.952 -4.850 -11.496 1.00 92.25 201 THR A O 1
ATOM 1511 N N . ALA A 1 202 ? 4.111 -3.007 -12.047 1.00 92.62 202 ALA A N 1
ATOM 1512 C CA . ALA A 1 202 ? 3.909 -2.349 -10.755 1.00 92.62 202 ALA A CA 1
ATOM 1513 C C . ALA A 1 202 ? 2.418 -2.132 -10.452 1.00 92.62 202 ALA A C 1
ATOM 1515 O O . ALA A 1 202 ? 1.982 -2.312 -9.317 1.00 92.62 202 ALA A O 1
ATOM 1516 N N . GLU A 1 203 ? 1.617 -1.785 -11.465 1.00 94.69 203 GLU A N 1
ATOM 1517 C CA . GLU A 1 203 ? 0.181 -1.564 -11.285 1.00 94.69 203 GLU A CA 1
ATOM 1518 C C . GLU A 1 203 ? -0.553 -2.836 -10.862 1.00 94.69 203 GLU A C 1
ATOM 1520 O O . GLU A 1 203 ? -1.381 -2.791 -9.952 1.00 94.69 203 GLU A O 1
ATOM 1525 N N . GLU A 1 204 ? -0.265 -3.970 -11.500 1.00 96.12 204 GLU A N 1
ATOM 1526 C CA . GLU A 1 204 ? -0.864 -5.258 -11.143 1.00 96.12 204 GLU A CA 1
ATOM 1527 C C . GLU A 1 204 ? -0.453 -5.684 -9.733 1.00 96.12 204 GLU A C 1
ATOM 1529 O O . GLU A 1 204 ? -1.312 -6.068 -8.930 1.00 96.12 204 GLU A O 1
ATOM 1534 N N . ALA A 1 205 ? 0.832 -5.528 -9.397 1.00 96.56 205 ALA A N 1
ATOM 1535 C CA . ALA A 1 205 ? 1.354 -5.829 -8.071 1.00 96.56 205 ALA A CA 1
ATOM 1536 C C . ALA A 1 205 ? 0.633 -4.992 -6.998 1.00 96.56 205 ALA A C 1
ATOM 1538 O O . ALA A 1 205 ? 0.111 -5.544 -6.026 1.00 96.56 205 ALA A O 1
ATOM 1539 N N . VAL A 1 206 ? 0.501 -3.675 -7.211 1.00 97.69 206 VAL A N 1
ATOM 1540 C CA . VAL A 1 206 ? -0.227 -2.764 -6.309 1.00 97.69 206 VAL A CA 1
ATOM 1541 C C . VAL A 1 206 ? -1.705 -3.145 -6.205 1.00 97.69 206 VAL A C 1
ATOM 1543 O O . VAL A 1 206 ? -2.233 -3.247 -5.095 1.00 97.69 206 VAL A O 1
ATOM 1546 N N . ARG A 1 207 ? -2.398 -3.398 -7.326 1.00 97.94 207 ARG A N 1
ATOM 1547 C CA . ARG A 1 207 ? -3.828 -3.767 -7.326 1.00 97.94 207 ARG A CA 1
ATOM 1548 C C . ARG A 1 207 ? -4.078 -5.049 -6.544 1.00 97.94 207 ARG A C 1
ATOM 1550 O O . ARG A 1 207 ? -4.999 -5.095 -5.722 1.00 97.94 207 ARG A O 1
ATOM 1557 N N . GLY A 1 208 ? -3.281 -6.089 -6.776 1.00 97.94 208 GLY A N 1
ATOM 1558 C CA . GLY A 1 208 ? -3.470 -7.353 -6.075 1.00 97.94 208 GLY A CA 1
ATOM 1559 C C . GLY A 1 208 ? -3.070 -7.270 -4.601 1.00 97.94 208 GLY A C 1
ATOM 1560 O O . GLY A 1 208 ? -3.808 -7.792 -3.760 1.00 97.94 208 GLY A O 1
ATOM 1561 N N . ALA A 1 209 ? -2.004 -6.539 -4.253 1.00 98.19 209 ALA A N 1
ATOM 1562 C CA . ALA A 1 209 ? -1.645 -6.277 -2.857 1.00 98.19 209 ALA A CA 1
ATOM 1563 C C . ALA A 1 209 ? -2.757 -5.497 -2.130 1.00 98.19 209 ALA A C 1
ATOM 1565 O O . ALA A 1 209 ? -3.224 -5.929 -1.075 1.00 98.19 209 ALA A O 1
ATOM 1566 N N . ALA A 1 210 ? -3.285 -4.424 -2.731 1.00 98.25 210 ALA A N 1
ATOM 1567 C CA . ALA A 1 210 ? -4.394 -3.643 -2.175 1.00 98.25 210 ALA A CA 1
ATOM 1568 C C . ALA A 1 210 ? -5.675 -4.482 -2.049 1.00 98.25 210 ALA A C 1
ATOM 1570 O O . ALA A 1 210 ? -6.418 -4.380 -1.070 1.00 98.25 210 ALA A O 1
ATOM 1571 N N . GLY A 1 211 ? -5.927 -5.365 -3.017 1.00 98.12 211 GLY A N 1
ATOM 1572 C CA . GLY A 1 211 ? -7.018 -6.332 -2.983 1.00 98.12 211 GLY A CA 1
ATOM 1573 C C . GLY A 1 211 ? -6.926 -7.311 -1.813 1.00 98.12 211 GLY A C 1
ATOM 1574 O O . GLY A 1 211 ? -7.943 -7.567 -1.161 1.00 98.12 211 GLY A O 1
ATOM 1575 N N . LYS A 1 212 ? -5.735 -7.852 -1.536 1.00 98.44 212 LYS A N 1
ATOM 1576 C CA . LYS A 1 212 ? -5.479 -8.724 -0.378 1.00 98.44 212 LYS A CA 1
ATOM 1577 C C . LYS A 1 212 ? -5.600 -7.950 0.933 1.00 98.44 212 LYS A C 1
ATOM 1579 O O . LYS A 1 212 ? -6.332 -8.380 1.825 1.00 98.44 212 LYS A O 1
ATOM 1584 N N . LEU A 1 213 ? -4.976 -6.778 1.014 1.00 98.31 213 LEU A N 1
ATOM 1585 C CA . LEU A 1 213 ? -4.995 -5.923 2.197 1.00 98.31 213 LEU A CA 1
ATOM 1586 C C . LEU A 1 213 ? -6.421 -5.526 2.598 1.00 98.31 213 LEU A C 1
ATOM 1588 O O . LEU A 1 213 ? -6.799 -5.662 3.759 1.00 98.31 213 LEU A O 1
ATOM 1592 N N . ALA A 1 214 ? -7.257 -5.135 1.631 1.00 97.56 214 ALA A N 1
ATOM 1593 C CA . ALA A 1 214 ? -8.658 -4.798 1.877 1.00 97.56 214 ALA A CA 1
ATOM 1594 C C . ALA A 1 214 ? -9.446 -5.961 2.509 1.00 97.56 214 ALA A C 1
ATOM 1596 O O . ALA A 1 214 ? -10.259 -5.744 3.409 1.00 97.56 214 ALA A O 1
ATOM 1597 N N . ARG A 1 215 ? -9.207 -7.205 2.067 1.00 97.25 215 ARG A N 1
ATOM 1598 C CA . ARG A 1 215 ? -9.860 -8.402 2.632 1.00 97.25 215 ARG A CA 1
ATOM 1599 C C . ARG A 1 215 ? -9.408 -8.659 4.072 1.00 97.25 215 ARG A C 1
ATOM 1601 O O . ARG A 1 215 ? -10.249 -8.912 4.938 1.00 97.25 215 ARG A O 1
ATOM 1608 N N . LEU A 1 216 ? -8.106 -8.543 4.339 1.00 96.94 216 LEU A N 1
ATOM 1609 C CA . LEU A 1 216 ? -7.545 -8.705 5.685 1.00 96.94 216 LEU A CA 1
ATOM 1610 C C . LEU A 1 216 ? -8.098 -7.654 6.654 1.00 96.94 216 LEU A C 1
ATOM 1612 O O . LEU A 1 216 ? -8.574 -8.005 7.734 1.00 96.94 216 LEU A O 1
ATOM 1616 N N . LEU A 1 217 ? -8.116 -6.385 6.239 1.00 96.25 217 LEU A N 1
ATOM 1617 C CA . LEU A 1 217 ? -8.642 -5.278 7.036 1.00 96.25 217 LEU A CA 1
ATOM 1618 C C . LEU A 1 217 ? -10.135 -5.436 7.337 1.00 96.25 217 LEU A C 1
ATOM 1620 O O . LEU A 1 217 ? -10.535 -5.281 8.487 1.00 96.25 217 LEU A O 1
ATOM 1624 N N . ARG A 1 218 ? -10.961 -5.810 6.349 1.00 94.56 218 ARG A N 1
ATOM 1625 C CA . ARG A 1 218 ? -12.395 -6.087 6.572 1.00 94.56 218 ARG A CA 1
ATOM 1626 C C . ARG A 1 218 ? -12.603 -7.173 7.625 1.00 94.56 218 ARG A C 1
ATOM 1628 O O . ARG A 1 218 ? -13.407 -6.998 8.532 1.00 94.56 218 ARG A O 1
ATOM 1635 N N . THR A 1 219 ? -11.832 -8.255 7.545 1.00 93.69 219 THR A N 1
ATOM 1636 C CA . THR A 1 219 ? -11.908 -9.372 8.500 1.00 93.69 219 THR A CA 1
ATOM 1637 C C . THR A 1 219 ? -11.450 -8.957 9.902 1.00 93.69 219 THR A C 1
ATOM 1639 O O . THR A 1 219 ? -12.028 -9.364 10.909 1.00 93.69 219 THR A O 1
ATOM 1642 N N . GLN A 1 220 ? -10.385 -8.160 10.004 1.00 90.94 220 GLN A N 1
ATOM 1643 C CA . GLN A 1 220 ? -9.858 -7.702 11.289 1.00 90.94 220 GLN A CA 1
ATOM 1644 C C . GLN A 1 220 ? -10.783 -6.675 11.960 1.00 90.94 220 GLN A C 1
ATOM 1646 O O . GLN A 1 220 ? -11.033 -6.776 13.161 1.00 90.94 220 GLN A O 1
ATOM 1651 N N . LEU A 1 221 ? -11.300 -5.707 11.198 1.00 88.00 221 LEU A N 1
ATOM 1652 C CA . LEU A 1 221 ? -12.197 -4.667 11.702 1.00 88.00 221 LEU A CA 1
ATOM 1653 C C . LEU A 1 221 ? -13.602 -5.210 11.993 1.00 88.00 221 LEU A C 1
ATOM 1655 O O . LEU A 1 221 ? -14.191 -4.801 12.989 1.00 88.00 221 LEU A O 1
ATOM 1659 N N . GLY A 1 222 ? -14.104 -6.157 11.192 1.00 87.06 222 GLY A N 1
ATOM 1660 C CA . GLY A 1 222 ? -15.368 -6.859 11.448 1.00 87.06 222 GLY A CA 1
ATOM 1661 C C . GLY A 1 222 ? -15.364 -7.544 12.814 1.00 87.06 222 GLY A C 1
ATOM 1662 O O . GLY A 1 222 ? -16.146 -7.172 13.683 1.00 87.06 222 GLY A O 1
ATOM 1663 N N . ARG A 1 223 ? -14.357 -8.394 13.076 1.00 81.38 223 ARG A N 1
ATOM 1664 C CA . ARG A 1 223 ? -14.192 -9.075 14.376 1.00 81.38 223 ARG A CA 1
ATOM 1665 C C . ARG A 1 223 ? -14.175 -8.121 15.574 1.00 81.38 223 ARG A C 1
ATOM 1667 O O . ARG A 1 223 ? -14.658 -8.467 16.644 1.00 81.38 223 ARG A O 1
ATOM 1674 N N . ARG A 1 224 ? -13.613 -6.916 15.427 1.00 76.56 224 ARG A N 1
ATOM 1675 C CA . ARG A 1 224 ? -13.595 -5.919 16.515 1.00 76.56 224 ARG A CA 1
ATOM 1676 C C . ARG A 1 224 ? -14.972 -5.333 16.808 1.00 76.56 224 ARG A C 1
ATOM 1678 O O . ARG A 1 224 ? -15.245 -5.017 17.964 1.00 76.56 224 ARG A O 1
ATOM 1685 N N . ARG A 1 225 ? -15.808 -5.161 15.782 1.00 71.94 225 ARG A N 1
ATOM 1686 C CA . ARG A 1 225 ? -17.192 -4.700 15.949 1.00 71.94 225 ARG A CA 1
ATOM 1687 C C . ARG A 1 225 ? -18.032 -5.781 16.624 1.00 71.94 225 ARG A C 1
ATOM 1689 O O . ARG A 1 225 ? -18.757 -5.456 17.554 1.00 71.94 225 ARG A O 1
ATOM 1696 N N . ASP A 1 226 ? -17.827 -7.045 16.260 1.00 72.81 226 ASP A N 1
ATOM 1697 C CA . ASP A 1 226 ? -18.539 -8.179 16.866 1.00 72.81 226 ASP A CA 1
ATOM 1698 C C . ASP A 1 226 ? -18.201 -8.337 18.359 1.00 72.81 226 ASP A C 1
ATOM 1700 O O . ASP A 1 226 ? -19.090 -8.532 19.183 1.00 72.81 226 ASP A O 1
ATOM 1704 N N . VAL A 1 227 ? -16.926 -8.168 18.738 1.00 65.69 227 VAL A N 1
ATOM 1705 C CA . VAL A 1 227 ? -16.496 -8.242 20.149 1.00 65.69 227 VAL A CA 1
ATOM 1706 C C . VAL A 1 227 ? -17.052 -7.084 20.988 1.00 65.69 227 VAL A C 1
ATOM 1708 O O . VAL A 1 227 ? -17.380 -7.291 22.151 1.00 65.69 227 VAL A O 1
ATOM 1711 N N . LYS A 1 228 ? -17.185 -5.873 20.424 1.00 60.19 228 LYS A N 1
ATOM 1712 C CA . LYS A 1 228 ? -17.791 -4.724 21.127 1.00 60.19 228 LYS A CA 1
ATOM 1713 C C . LYS A 1 228 ? -19.323 -4.763 21.159 1.00 60.19 228 LYS A C 1
ATOM 1715 O O . LYS A 1 228 ? -19.900 -4.195 22.072 1.00 60.19 228 LYS A O 1
ATOM 1720 N N . GLY A 1 229 ? -19.968 -5.419 20.193 1.00 54.38 229 GLY A N 1
ATOM 1721 C CA . GLY A 1 229 ? -21.422 -5.617 20.162 1.00 54.38 229 GLY A CA 1
ATOM 1722 C C . GLY A 1 229 ? -21.923 -6.700 21.121 1.00 54.38 229 GLY A C 1
ATOM 1723 O O . GLY A 1 229 ? -23.122 -6.797 21.353 1.00 54.38 229 GLY A O 1
ATOM 1724 N N . ALA A 1 230 ? -21.020 -7.481 21.718 1.00 56.12 230 ALA A N 1
ATOM 1725 C CA . ALA A 1 230 ? -21.335 -8.411 22.796 1.00 56.12 230 ALA A CA 1
ATOM 1726 C C . ALA A 1 230 ? -21.421 -7.713 24.168 1.00 56.12 230 ALA A C 1
ATOM 1728 O O . ALA A 1 230 ? -21.067 -8.315 25.184 1.00 56.12 230 ALA A O 1
ATOM 1729 N N . GLU A 1 231 ? -21.890 -6.457 24.224 1.00 55.59 231 GLU A N 1
ATOM 1730 C CA . GLU A 1 231 ? -22.469 -5.940 25.463 1.00 55.59 231 GLU A CA 1
ATOM 1731 C C . GLU A 1 231 ? -23.640 -6.858 25.811 1.00 55.59 231 GLU A C 1
ATOM 1733 O O . GLU A 1 231 ? -24.697 -6.872 25.182 1.00 55.59 231 GLU A O 1
ATOM 1738 N N . THR A 1 232 ? -23.379 -7.741 26.766 1.00 59.62 232 THR A N 1
ATOM 1739 C CA . THR A 1 232 ? -24.347 -8.650 27.355 1.00 59.62 232 THR A CA 1
ATOM 1740 C C . THR A 1 232 ? -25.631 -7.890 27.666 1.00 59.62 232 THR A C 1
ATOM 1742 O O . THR A 1 232 ? -25.592 -6.915 28.408 1.00 59.62 232 THR A O 1
ATOM 1745 N N . ILE A 1 233 ? -26.771 -8.398 27.189 1.00 63.44 233 ILE A N 1
ATOM 1746 C CA . ILE A 1 233 ? -28.149 -7.949 27.493 1.00 63.44 233 ILE A CA 1
ATOM 1747 C C . ILE A 1 233 ? -28.488 -8.175 28.997 1.00 63.44 233 ILE A C 1
ATOM 1749 O O . ILE A 1 233 ? -29.618 -8.430 29.380 1.00 63.44 233 ILE A O 1
ATOM 1753 N N . ARG A 1 234 ? -27.492 -8.154 29.891 1.00 64.81 234 ARG A N 1
ATOM 1754 C CA . ARG A 1 234 ? -27.581 -8.555 31.302 1.00 64.81 234 ARG A CA 1
ATOM 1755 C C . ARG A 1 234 ? -27.533 -7.387 32.291 1.00 64.81 234 ARG A C 1
ATOM 1757 O O . ARG A 1 234 ? -27.471 -7.638 33.484 1.00 64.81 234 ARG A O 1
ATOM 1764 N N . THR A 1 235 ? -27.566 -6.135 31.838 1.00 61.59 235 THR A N 1
ATOM 1765 C CA . THR A 1 235 ? -27.580 -4.948 32.722 1.00 61.59 235 THR A CA 1
ATOM 1766 C C . THR A 1 235 ? -28.834 -4.092 32.555 1.00 61.59 235 THR A C 1
ATOM 1768 O O . THR A 1 235 ? -28.771 -2.868 32.594 1.00 61.59 235 THR A O 1
ATOM 1771 N N . MET A 1 236 ? -29.991 -4.733 32.392 1.00 52.09 236 MET A N 1
ATOM 1772 C CA . MET A 1 236 ? -31.276 -4.115 32.722 1.00 52.09 236 MET A CA 1
ATOM 1773 C C . MET A 1 236 ? -32.024 -5.032 33.684 1.00 52.09 236 MET A C 1
ATOM 1775 O O . MET A 1 236 ? -32.929 -5.737 33.263 1.00 52.09 236 MET A O 1
ATOM 1779 N N . GLU A 1 237 ? -31.627 -5.048 34.956 1.00 60.06 237 GLU A N 1
ATOM 1780 C CA . GLU A 1 237 ? -32.518 -5.467 36.040 1.00 60.06 237 GLU A CA 1
ATOM 1781 C C . GLU A 1 237 ? -32.072 -4.870 37.387 1.00 60.06 237 GLU A C 1
ATOM 1783 O O . GLU A 1 237 ? -30.941 -5.091 37.820 1.00 60.06 237 GLU A O 1
ATOM 1788 N N . SER A 1 238 ? -33.045 -4.199 38.026 1.00 47.16 238 SER A N 1
ATOM 1789 C CA . SER A 1 238 ? -33.151 -3.699 39.416 1.00 47.16 238 SER A CA 1
ATOM 1790 C C . SER A 1 238 ? -32.520 -2.353 39.776 1.00 47.16 238 SER A C 1
ATOM 1792 O O . SER A 1 238 ? -31.287 -2.274 39.954 1.00 47.16 238 SER A O 1
#

Secondary structure (DSSP, 8-state):
-PPPPTT----S-TT--SSSTTSPPPPPPPSS-TT----S-SS--S-----S---------------------PPPPTT-HHHHTTS-HHHHHHHHHHTT-------------------TT----EEEEE-TTS---HHHHHHHHHHHHHHHGGGGGGEEEEEEEEEE---S-SS---EEEEEEEEETTS--EEEEEEESSHHHHHHHHHHHHHHHHHHHHHHHHHHHH---TT----

pLDDT: mean 70.24, std 20.23, range [37.31, 98.5]

Organism: NCBI:txid2716930

Foldseek 3Di:
DDDDDPPDDDPDDPPPPDDDPPDPDDDDDDPDPPPDDDPDDPDDPDPPDPDDDDDDPDDDDDDDDDDDDDDDDDDDDPPDPVVVVPDDPVVVVVVVVVVPDDPPPPDDPPPPPVDPPDPPDADAAEAEDEDPVDDPDPVLVVLLCVLLCVLCVVVRVFWNYKYKYWYFPPPPDPDQTWIKIKMWTHGDPDDIDIFMAIDSDPNVRSNVRSVVRNVVSCVVVVVVVVVVVPPPPPPPDD

Nearest PDB structures (foldseek):
  7m4z-assembly1_v  TM=9.066E-01  e=1.147E-07  Acinetobacter baumannii AB0057
  5mmm-assembly1_y  TM=8.697E-01  e=4.998E-07  Spinacia oleracea
  6eri-assembly1_BV  TM=8.628E-01  e=7.337E-07  Spinacia oleracea
  5x8r-assembly1_y  TM=8.073E-01  e=2.322E-06  Spinacia oleracea
  6dzk-assembly1_Y  TM=7.951E-01  e=2.327E-04  Mycolicibacterium smegmatis MC2 155

Sequence (238 aa):
MPEKHPNTIRWGGPGASHEDATKPMPEPGPAHPEDAVSTNPSVSQRSGGGGERDAKHSHVDPMRSSKSHATDGASPSETDRAFRENRSRRDRAADAEAAQDAPEEDDGDDEAEPAEEEAEGVNLPVLLNTDSSVQGTERLAARTERLVRARLRHLAPHLTRVEAFITDASRGSQGARDLRCALEARPVNARPVSADHSAATAEEAVRGAAGKLARLLRTQLGRRRDVKGAETIRTMES